Protein AF-A0A1G2D711-F1 (afdb_monomer)

Foldseek 3Di:
DFLLLVLLVLLQVLLVQLVVLLVVLQVVWPPRDLFQAALLLSLELQHPCNLSCLCRNQQVSLLSQLSNLLSQLPFPQFDPLSNVLSVLSNVLSLLSNLLSLLRAYNSLDDPDPSSVSNVVSLPSSLVSLLSSLVSNLVRLVVRPLSVVLNVLSCVLSVLLCCLVPPDDPVSCNRGVSNSNCSNVNSSSVSSSSVSVSSSVPGDPDDNDRDPVSVVSVVVSVVSSVSSVVSSVVSVVVVVPDPDHQDPPQPPDQVSLLVVCVVVVVSLVVRCVVVVVDVNCVSNVD

Solvent-accessible surface area (backbone atoms only — not comparable to full-atom values): 14607 Å² total; per-residue (Å²): 132,53,74,52,52,55,21,19,45,26,24,45,50,25,45,62,51,31,54,51,44,50,52,54,49,42,70,74,35,86,93,59,45,71,43,60,38,50,73,60,41,44,26,6,74,78,31,96,41,17,68,55,33,18,45,55,33,26,28,48,28,22,50,26,38,39,41,15,20,52,15,44,53,64,39,86,76,51,51,74,54,26,27,53,17,18,57,28,40,32,53,20,27,52,27,38,28,44,29,28,64,26,37,24,27,50,89,55,52,70,82,48,72,47,15,50,48,14,54,53,28,62,53,52,28,56,66,34,37,51,51,18,50,53,33,32,42,63,34,21,73,74,35,82,87,35,38,82,51,48,66,52,51,59,67,31,45,51,56,17,49,35,42,68,75,65,54,57,68,69,54,48,73,66,27,37,8,40,36,51,49,46,28,51,45,34,50,37,50,48,45,22,52,50,22,49,43,53,46,72,66,54,73,92,72,83,90,76,79,59,77,78,54,52,56,57,52,56,48,47,51,49,49,52,50,47,50,52,50,43,49,51,49,52,57,58,54,57,74,73,55,102,51,87,84,68,76,76,68,53,95,47,76,67,56,37,52,59,54,36,68,79,37,46,72,58,48,45,59,45,24,78,76,38,66,84,40,70,67,25,65,75,68,72,103

Sequence (285 aa):
MSPRRALLLCGVFAPPLFFLALLLFGWMTPGYDLARQFISELGAVDSPVRVLVNVFGFGLFGVFLVLFSVGVVRSSVLRTTGKLSALFFFAAVVSMILVGVFSCDANCINTTVTGDLHNKFSFYPFPILTVAFLLLLVDATRIKNLRWLVPFIPLLGIPALIFRFASLPLLREMYPGLLQRAAIGLPFFLVMLIAMGVYRTEEPGDARIPKSAKFFYTTALALIVLSVAGLMFSLFASSRAPYDGVPGICADTTECRTICQNNRGRCQSYCARNEEAPVCTVLGF

InterPro domains:
  IPR009339 Protein of unknown function DUF998 [PF06197] (13-195)

Secondary structure (DSSP, 8-state):
--HHHHHHHHHHHHHHHHHHHHHHHHHTSTT--TTTS-HHHHTSTT-TTHHHIIIIIIIIHHHHHHHHHHHHHH-SSS-HHHHHHHHHHHHHHHHHHHHHHSPPPGGG---SHHHHHHHHHHHTHHHHHHHHHHHHHHHHHHSGGGGGGTTHHHHHHHHHHIIIII--HHHHHH-HHHHHHHHHHHHHHHHHHHHHHHHHH---------THHHHHHHHHHHHHHHHHHHHHHHHHHHTT----SSTTS-SSHHHHHHHHHHTHHHHHHHHTT-TT-HHHHHHT-

Organism: NCBI:txid1798663

Mean predicted aligned error: 9.76 Å

Structure (mmCIF, N/CA/C/O backbone):
data_AF-A0A1G2D711-F1
#
_entry.id   AF-A0A1G2D711-F1
#
loop_
_atom_site.group_PDB
_atom_site.id
_atom_site.type_symbol
_atom_site.label_atom_id
_atom_site.label_alt_id
_atom_site.label_comp_id
_atom_site.label_asym_id
_atom_site.label_entity_id
_atom_site.label_seq_id
_atom_site.pdbx_PDB_ins_code
_atom_site.Cartn_x
_atom_site.Cartn_y
_atom_site.Cartn_z
_atom_site.occupancy
_atom_site.B_iso_or_equiv
_atom_site.auth_seq_id
_atom_site.auth_comp_id
_atom_site.auth_asym_id
_atom_site.auth_atom_id
_atom_site.pdbx_PDB_model_num
ATOM 1 N N . MET A 1 1 ? -24.178 -10.089 7.210 1.00 70.25 1 MET A N 1
ATOM 2 C CA . MET A 1 1 ? -22.998 -9.301 7.647 1.00 70.25 1 MET A CA 1
ATOM 3 C C . MET A 1 1 ? -23.345 -7.817 7.576 1.00 70.25 1 MET A C 1
ATOM 5 O O . MET A 1 1 ? -23.962 -7.424 6.596 1.00 70.25 1 MET A O 1
ATOM 9 N N . SER A 1 2 ? -23.012 -6.999 8.584 1.00 83.44 2 SER A N 1
ATOM 10 C CA . SER A 1 2 ? -23.297 -5.554 8.515 1.00 83.44 2 SER A CA 1
ATOM 11 C C . SER A 1 2 ? -22.423 -4.870 7.445 1.00 83.44 2 SER A C 1
ATOM 13 O O . SER A 1 2 ? -21.285 -5.301 7.236 1.00 83.44 2 SER A O 1
ATOM 15 N N . PRO A 1 3 ? -22.887 -3.784 6.791 1.00 85.00 3 PRO A N 1
ATOM 16 C CA . PRO A 1 3 ? -22.101 -3.086 5.767 1.00 85.00 3 PRO A CA 1
ATOM 17 C C . PRO A 1 3 ? -20.722 -2.622 6.258 1.00 85.00 3 PRO A C 1
ATOM 19 O O . PRO A 1 3 ? -19.761 -2.620 5.501 1.00 85.00 3 PRO A O 1
ATOM 22 N N . ARG A 1 4 ? -20.598 -2.262 7.543 1.00 86.69 4 ARG A N 1
ATOM 23 C CA . ARG A 1 4 ? -19.324 -1.849 8.158 1.00 86.69 4 ARG A CA 1
ATOM 24 C C . ARG A 1 4 ? -18.329 -3.003 8.249 1.00 86.69 4 ARG A C 1
ATOM 26 O O . ARG A 1 4 ? -17.166 -2.839 7.906 1.00 86.69 4 ARG A O 1
ATOM 33 N N . ARG A 1 5 ? -18.799 -4.187 8.649 1.00 88.38 5 ARG A N 1
ATOM 34 C CA . ARG A 1 5 ? -17.968 -5.395 8.716 1.00 88.38 5 ARG A CA 1
ATOM 35 C C . ARG A 1 5 ? -17.511 -5.845 7.329 1.00 88.38 5 ARG A C 1
ATOM 37 O O . ARG A 1 5 ? -16.363 -6.247 7.191 1.00 88.38 5 ARG A O 1
ATOM 44 N N . ALA A 1 6 ? -18.357 -5.683 6.309 1.00 92.25 6 ALA A N 1
ATOM 45 C CA . ALA A 1 6 ? -17.975 -5.918 4.916 1.00 92.25 6 ALA A CA 1
ATOM 46 C C . ALA A 1 6 ? -16.800 -5.024 4.480 1.00 92.25 6 ALA A C 1
ATOM 48 O O . ALA A 1 6 ? -15.835 -5.516 3.908 1.00 92.25 6 ALA A O 1
ATOM 49 N N . LEU A 1 7 ? -16.848 -3.729 4.815 1.00 95.25 7 LEU A N 1
ATOM 50 C CA . LEU A 1 7 ? -15.759 -2.789 4.530 1.00 95.25 7 LEU A CA 1
ATOM 51 C C . LEU A 1 7 ? -14.457 -3.171 5.241 1.00 95.25 7 LEU A C 1
ATOM 53 O O . LEU A 1 7 ? -13.387 -3.104 4.647 1.00 95.25 7 LEU A O 1
ATOM 57 N N . LEU A 1 8 ? -14.536 -3.591 6.507 1.00 95.81 8 LEU A N 1
ATOM 58 C CA . LEU A 1 8 ? -13.356 -4.026 7.258 1.00 95.81 8 LEU A CA 1
ATOM 59 C C . LEU A 1 8 ? -12.717 -5.280 6.642 1.00 95.81 8 LEU A C 1
ATOM 61 O O . LEU A 1 8 ? -11.493 -5.362 6.589 1.00 95.81 8 LEU A O 1
ATOM 65 N N . LEU A 1 9 ? -13.515 -6.214 6.106 1.00 95.44 9 LEU A N 1
ATOM 66 C CA . LEU A 1 9 ? -12.988 -7.378 5.384 1.00 95.44 9 LEU A CA 1
ATOM 67 C C . LEU A 1 9 ? -12.175 -6.997 4.146 1.00 95.44 9 LEU A C 1
ATOM 69 O O . LEU A 1 9 ? -11.246 -7.724 3.805 1.00 95.44 9 LEU A O 1
ATOM 73 N N . CYS A 1 10 ? -12.442 -5.855 3.504 1.00 97.38 10 CYS A N 1
ATOM 74 C CA . CYS A 1 10 ? -11.596 -5.393 2.404 1.00 97.38 10 CYS A CA 1
ATOM 75 C C . CYS A 1 10 ? -10.136 -5.225 2.855 1.00 97.38 10 CYS A C 1
ATOM 77 O O . CYS A 1 10 ? -9.238 -5.612 2.120 1.00 97.38 10 CYS A O 1
ATOM 79 N N . GLY A 1 11 ? -9.886 -4.757 4.084 1.00 97.25 11 GLY A N 1
ATOM 80 C CA . GLY A 1 11 ? -8.531 -4.650 4.643 1.00 97.25 11 GLY A CA 1
ATOM 81 C C . GLY A 1 11 ? -7.902 -6.001 4.985 1.00 97.25 11 GLY A C 1
ATOM 82 O O . GLY A 1 11 ? -6.681 -6.119 5.007 1.00 97.25 11 GLY A O 1
ATOM 83 N N . VAL A 1 12 ? -8.728 -7.029 5.208 1.00 95.31 12 VAL A N 1
ATOM 84 C CA . VAL A 1 12 ? -8.266 -8.407 5.415 1.00 95.31 12 VAL A CA 1
ATOM 85 C C . VAL A 1 12 ? -7.836 -9.039 4.089 1.00 95.31 12 VAL A C 1
ATOM 87 O O . VAL A 1 12 ? -6.789 -9.671 4.016 1.00 95.31 12 VAL A O 1
ATOM 90 N N . PHE A 1 13 ? -8.629 -8.850 3.031 1.00 95.81 13 PHE A N 1
ATOM 91 C CA . PHE A 1 13 ? -8.385 -9.480 1.733 1.00 95.81 13 PHE A CA 1
ATOM 92 C C . PHE A 1 13 ? -7.419 -8.709 0.829 1.00 95.81 13 PHE A C 1
ATOM 94 O O . PHE A 1 13 ? -6.785 -9.338 -0.016 1.00 95.81 13 PHE A O 1
ATOM 101 N N . ALA A 1 14 ? -7.266 -7.387 0.987 1.00 96.56 14 ALA A N 1
ATOM 102 C CA . ALA A 1 14 ? -6.415 -6.605 0.086 1.00 96.56 14 ALA A CA 1
ATOM 103 C C . ALA A 1 14 ? -4.961 -7.109 0.059 1.00 96.56 14 ALA A C 1
ATOM 105 O O . ALA A 1 14 ? -4.459 -7.353 -1.037 1.00 96.56 14 ALA A O 1
ATOM 106 N N . PRO A 1 15 ? -4.272 -7.319 1.203 1.00 95.25 15 PRO A N 1
ATOM 107 C CA . PRO A 1 15 ? -2.864 -7.711 1.171 1.00 95.25 15 PRO A CA 1
ATOM 108 C C . PRO A 1 15 ? -2.618 -9.089 0.536 1.00 95.25 15 PRO A C 1
ATOM 110 O O . PRO A 1 15 ? -1.770 -9.161 -0.352 1.00 95.25 15 PRO A O 1
ATOM 113 N N . PRO A 1 16 ? -3.357 -10.168 0.877 1.00 93.19 16 PRO A N 1
ATOM 114 C CA . PRO A 1 16 ? -3.208 -11.447 0.180 1.00 93.19 16 PRO A CA 1
ATOM 115 C C . PRO A 1 16 ? -3.457 -11.352 -1.329 1.00 93.19 16 PRO A C 1
ATOM 117 O O . PRO A 1 16 ? -2.697 -11.928 -2.103 1.00 93.19 16 PRO A O 1
ATOM 120 N N . LEU A 1 17 ? -4.478 -10.597 -1.755 1.00 93.31 17 LEU A N 1
ATOM 121 C CA . LEU A 1 17 ? -4.772 -10.396 -3.177 1.00 93.31 17 LEU A CA 1
ATOM 122 C C . LEU A 1 17 ? -3.646 -9.642 -3.892 1.00 93.31 17 LEU A C 1
ATOM 124 O O . LEU A 1 17 ? -3.264 -10.029 -4.992 1.00 93.31 17 LEU A O 1
ATOM 128 N N . PHE A 1 18 ? -3.079 -8.617 -3.252 1.00 95.06 18 PHE A N 1
ATOM 129 C CA . PHE A 1 18 ? -1.927 -7.885 -3.771 1.00 95.06 18 PHE A CA 1
ATOM 130 C C . PHE A 1 18 ? -0.725 -8.806 -3.975 1.00 95.06 18 PHE A C 1
ATOM 132 O O . PHE A 1 18 ? -0.175 -8.867 -5.070 1.00 95.06 18 PHE A O 1
ATOM 139 N N . PHE A 1 19 ? -0.344 -9.577 -2.954 1.00 90.31 19 PHE A N 1
ATOM 140 C CA . PHE A 1 19 ? 0.796 -10.490 -3.055 1.00 90.31 19 PHE A CA 1
ATOM 141 C C . PHE A 1 19 ? 0.576 -11.602 -4.076 1.00 90.31 19 PHE A C 1
ATOM 143 O O . PHE A 1 19 ? 1.494 -11.918 -4.829 1.00 90.31 19 PHE A O 1
ATOM 150 N N . LEU A 1 20 ? -0.637 -12.153 -4.149 1.00 91.38 20 LEU A N 1
ATOM 151 C CA . LEU A 1 20 ? -0.987 -13.134 -5.168 1.00 91.38 20 LEU A CA 1
ATOM 152 C C . LEU A 1 20 ? -0.850 -12.542 -6.576 1.00 91.38 20 LEU A C 1
ATOM 154 O O . LEU A 1 20 ? -0.221 -13.157 -7.433 1.00 91.38 20 LEU A O 1
ATOM 158 N N . ALA A 1 21 ? -1.371 -11.332 -6.799 1.00 92.44 21 ALA A N 1
ATOM 159 C CA . ALA A 1 21 ? -1.236 -10.628 -8.068 1.00 92.44 21 ALA A CA 1
ATOM 160 C C . ALA A 1 21 ? 0.242 -10.411 -8.438 1.00 92.44 21 ALA A C 1
ATOM 162 O O . ALA A 1 21 ? 0.645 -10.723 -9.552 1.00 92.44 21 ALA A O 1
ATOM 163 N N . LEU A 1 22 ? 1.078 -9.965 -7.494 1.00 91.31 22 LEU A N 1
ATOM 164 C CA . LEU A 1 22 ? 2.511 -9.767 -7.735 1.00 91.31 22 LEU A CA 1
ATOM 165 C C . LEU A 1 22 ? 3.257 -11.057 -8.091 1.00 91.31 22 LEU A C 1
ATOM 167 O O . LEU A 1 22 ? 4.147 -11.025 -8.939 1.00 91.31 22 LEU A O 1
ATOM 171 N N . LEU A 1 23 ? 2.917 -12.178 -7.451 1.00 90.12 23 LEU A N 1
ATOM 172 C CA . LEU A 1 23 ? 3.517 -13.475 -7.768 1.00 90.12 23 LEU A CA 1
ATOM 173 C C . LEU A 1 23 ? 3.107 -13.944 -9.165 1.00 90.12 23 LEU A C 1
ATOM 175 O O . LEU A 1 23 ? 3.968 -14.337 -9.950 1.00 90.12 23 LEU A O 1
ATOM 179 N N . LEU A 1 24 ? 1.815 -13.853 -9.492 1.00 94.38 24 LEU A N 1
ATOM 180 C CA . LEU A 1 24 ? 1.294 -14.239 -10.803 1.00 94.38 24 LEU A CA 1
ATOM 181 C C . LEU A 1 24 ? 1.891 -13.374 -11.918 1.00 94.38 24 LEU A C 1
ATOM 183 O O . LEU A 1 24 ? 2.398 -13.903 -12.902 1.00 94.38 24 LEU A O 1
ATOM 187 N N . PHE A 1 25 ? 1.895 -12.052 -11.752 1.00 94.25 25 PHE A N 1
ATOM 188 C CA . PHE A 1 25 ? 2.411 -11.129 -12.765 1.00 94.25 25 PHE A CA 1
ATOM 189 C C . PHE A 1 25 ? 3.934 -11.193 -12.886 1.00 94.25 25 PHE A C 1
ATOM 191 O O . PHE A 1 25 ? 4.462 -11.098 -13.992 1.00 94.25 25 PHE A O 1
ATOM 198 N N . GLY A 1 26 ? 4.641 -11.429 -11.778 1.00 90.50 26 GLY A N 1
ATOM 199 C CA . GLY A 1 26 ? 6.071 -11.719 -11.801 1.00 90.50 26 GLY A CA 1
ATOM 200 C C . GLY A 1 26 ? 6.385 -12.983 -12.600 1.00 90.50 26 GLY A C 1
ATOM 201 O O . GLY A 1 26 ? 7.268 -12.959 -13.447 1.00 90.50 26 GLY A O 1
ATOM 202 N N . TRP A 1 27 ? 5.618 -14.058 -12.399 1.00 90.69 27 TRP A N 1
ATOM 203 C CA . TRP A 1 27 ? 5.782 -15.306 -13.152 1.00 90.69 27 TRP A CA 1
ATOM 204 C C . TRP A 1 27 ? 5.463 -15.157 -14.647 1.00 90.69 27 TRP A C 1
ATOM 206 O O . TRP A 1 27 ? 6.129 -15.754 -15.488 1.00 90.69 27 TRP A O 1
ATOM 216 N N . MET A 1 28 ? 4.486 -14.314 -14.989 1.00 89.31 28 MET A N 1
ATOM 217 C CA . MET A 1 28 ? 4.134 -13.984 -16.374 1.00 89.31 28 MET A CA 1
ATOM 218 C C . MET A 1 28 ? 5.159 -13.079 -17.079 1.00 89.31 28 MET A C 1
ATOM 220 O O . MET A 1 28 ? 5.036 -12.865 -18.283 1.00 89.31 28 MET A O 1
ATOM 224 N N . THR A 1 29 ? 6.147 -12.533 -16.363 1.00 89.00 29 THR A N 1
ATOM 225 C CA . THR A 1 29 ? 7.137 -11.597 -16.914 1.00 89.00 29 THR A CA 1
ATOM 226 C C . THR A 1 29 ? 8.472 -12.311 -17.150 1.00 89.00 29 THR A C 1
ATOM 228 O O . THR A 1 29 ? 9.176 -12.627 -16.187 1.00 89.00 29 THR A O 1
ATOM 231 N N . PRO A 1 30 ? 8.870 -12.570 -18.411 1.00 86.19 30 PRO A N 1
ATOM 232 C CA . PRO A 1 30 ? 10.101 -13.297 -18.702 1.00 86.19 30 PRO A CA 1
ATOM 233 C C . PRO A 1 30 ? 11.342 -12.620 -18.117 1.00 86.19 30 PRO A C 1
ATOM 235 O O . PRO A 1 30 ? 11.563 -11.422 -18.291 1.00 86.19 30 PRO A O 1
ATOM 238 N N . GLY A 1 31 ? 12.177 -13.408 -17.438 1.00 86.62 31 GLY A N 1
ATOM 239 C CA . GLY A 1 31 ? 13.418 -12.920 -16.837 1.00 86.62 31 GLY A CA 1
ATOM 240 C C . GLY A 1 31 ? 13.212 -11.963 -15.663 1.00 86.62 31 GLY A C 1
ATOM 241 O O . GLY A 1 31 ? 14.144 -11.224 -15.348 1.00 86.62 31 GLY A O 1
ATOM 242 N N . TYR A 1 32 ? 12.019 -11.932 -15.060 1.00 89.81 32 TYR A N 1
ATOM 243 C CA . TYR A 1 32 ? 11.759 -11.175 -13.842 1.00 89.81 32 TYR A CA 1
ATOM 244 C C . TYR A 1 32 ? 12.274 -11.911 -12.599 1.00 89.81 32 TYR A C 1
ATOM 246 O O . TYR A 1 32 ? 11.884 -13.047 -12.330 1.00 89.81 32 TYR A O 1
ATOM 254 N N . ASP A 1 33 ? 13.124 -11.250 -11.818 1.00 88.81 33 ASP A N 1
ATOM 255 C CA . ASP A 1 33 ? 13.659 -11.768 -10.557 1.00 88.81 33 ASP A CA 1
ATOM 256 C C . ASP A 1 33 ? 13.011 -11.053 -9.359 1.00 88.81 33 ASP A C 1
ATOM 258 O O . ASP A 1 33 ? 13.214 -9.861 -9.130 1.00 88.81 33 ASP A O 1
ATOM 262 N N . LEU A 1 34 ? 12.251 -11.797 -8.547 1.00 88.31 34 LEU A N 1
ATOM 263 C CA . LEU A 1 34 ? 11.544 -11.275 -7.369 1.00 88.31 34 LEU A CA 1
ATOM 264 C C . LEU A 1 34 ? 12.471 -10.632 -6.321 1.00 88.31 34 LEU A C 1
ATOM 266 O O . LEU A 1 34 ? 12.033 -9.757 -5.570 1.00 88.31 34 LEU A O 1
ATOM 270 N N . ALA A 1 35 ? 13.718 -11.082 -6.212 1.00 87.12 35 ALA A N 1
ATOM 271 C CA . ALA A 1 35 ? 14.669 -10.570 -5.236 1.00 87.12 35 ALA A CA 1
ATOM 272 C C . ALA A 1 35 ? 15.429 -9.353 -5.773 1.00 87.12 35 ALA A C 1
ATOM 274 O O . ALA A 1 35 ? 15.726 -8.428 -5.011 1.00 87.12 35 ALA A O 1
ATOM 275 N N . ARG A 1 36 ? 15.719 -9.341 -7.077 1.00 87.44 36 ARG A N 1
ATOM 276 C CA . ARG A 1 36 ? 16.568 -8.328 -7.719 1.00 87.44 36 ARG A CA 1
ATOM 277 C C . ARG A 1 36 ? 15.814 -7.218 -8.434 1.00 87.44 36 ARG A C 1
ATOM 279 O O . ARG A 1 36 ? 16.426 -6.203 -8.725 1.00 87.44 36 ARG A O 1
ATOM 286 N N . GLN A 1 37 ? 14.518 -7.374 -8.683 1.00 91.88 37 GLN A N 1
ATOM 287 C CA . GLN A 1 37 ? 13.726 -6.388 -9.417 1.00 91.88 37 GLN A CA 1
ATOM 288 C C . GLN A 1 37 ? 12.569 -5.849 -8.594 1.00 91.88 37 GLN A C 1
ATOM 290 O O . GLN A 1 37 ? 11.900 -6.562 -7.832 1.00 91.88 37 GLN A O 1
ATOM 295 N N . PHE A 1 38 ? 12.325 -4.556 -8.749 1.00 95.25 38 PHE A N 1
ATOM 296 C CA . PHE A 1 38 ? 11.263 -3.856 -8.058 1.00 95.25 38 PHE A CA 1
ATOM 297 C C . PHE A 1 38 ? 9.888 -4.330 -8.534 1.00 95.25 38 PHE A C 1
ATOM 299 O O . PHE A 1 38 ? 9.676 -4.719 -9.681 1.00 95.25 38 PHE A O 1
ATOM 306 N N . ILE A 1 39 ? 8.907 -4.262 -7.643 1.00 95.75 39 ILE A N 1
ATOM 307 C CA . ILE A 1 39 ? 7.485 -4.391 -7.955 1.00 95.75 39 ILE A CA 1
ATOM 308 C C . ILE A 1 39 ? 7.070 -3.343 -8.996 1.00 95.75 39 ILE A C 1
ATOM 310 O O . ILE A 1 39 ? 6.277 -3.644 -9.881 1.00 95.75 39 ILE A O 1
ATOM 314 N N . SER A 1 40 ? 7.616 -2.126 -8.914 1.00 95.25 40 SER A N 1
ATOM 315 C CA . SER A 1 40 ? 7.315 -1.041 -9.855 1.00 95.25 40 SER A CA 1
ATOM 316 C C . SER A 1 40 ? 7.741 -1.353 -11.291 1.00 95.25 40 SER A C 1
ATOM 318 O O . SER A 1 40 ? 7.070 -0.901 -12.212 1.00 95.25 40 SER A O 1
ATOM 320 N N . GLU A 1 41 ? 8.768 -2.187 -11.498 1.00 94.94 41 GLU A N 1
ATOM 321 C CA . GLU A 1 41 ? 9.175 -2.639 -12.839 1.00 94.94 41 GLU A CA 1
ATOM 322 C C . GLU A 1 41 ? 8.099 -3.503 -13.509 1.00 94.94 41 GLU A C 1
ATOM 324 O O . GLU A 1 41 ? 7.925 -3.438 -14.719 1.00 94.94 41 GLU A O 1
ATOM 329 N N . LEU A 1 42 ? 7.296 -4.251 -12.740 1.00 94.44 42 LEU A N 1
ATOM 330 C CA . LEU A 1 42 ? 6.160 -4.992 -13.302 1.00 94.44 42 LEU A CA 1
ATOM 331 C C . LEU A 1 42 ? 5.078 -4.051 -13.858 1.00 94.44 42 LEU A C 1
ATOM 333 O O . LEU A 1 42 ? 4.328 -4.437 -14.753 1.00 94.44 42 LEU A O 1
ATOM 337 N N . GLY A 1 43 ? 4.997 -2.826 -13.336 1.00 94.38 43 GLY A N 1
ATOM 338 C CA . GLY A 1 43 ? 4.083 -1.774 -13.782 1.00 94.38 43 GLY A CA 1
ATOM 339 C C . GLY A 1 43 ? 4.712 -0.749 -14.730 1.00 94.38 43 GLY A C 1
ATOM 340 O O . GLY A 1 43 ? 4.059 0.253 -15.032 1.00 94.38 43 GLY A O 1
ATOM 341 N N . ALA A 1 44 ? 5.959 -0.957 -15.166 1.00 93.25 44 ALA A N 1
ATOM 342 C CA . ALA A 1 44 ? 6.680 -0.033 -16.038 1.00 93.25 44 ALA A CA 1
ATOM 343 C C . ALA A 1 44 ? 6.124 -0.028 -17.471 1.00 93.25 44 ALA A C 1
ATOM 345 O O . ALA A 1 44 ? 5.413 -0.949 -17.884 1.00 93.25 44 ALA A O 1
ATOM 346 N N . VAL A 1 45 ? 6.426 1.029 -18.232 1.00 89.31 45 VAL A N 1
ATOM 347 C CA . VAL A 1 45 ? 5.921 1.214 -19.606 1.00 89.31 45 VAL A CA 1
ATOM 348 C C . VAL A 1 45 ? 6.276 0.068 -20.557 1.00 89.31 45 VAL A C 1
ATOM 350 O O . VAL A 1 45 ? 5.474 -0.219 -21.441 1.00 89.31 45 VAL A O 1
ATOM 353 N N . ASP A 1 46 ? 7.408 -0.593 -20.336 1.00 85.94 46 ASP A N 1
ATOM 354 C CA . ASP A 1 46 ? 7.988 -1.691 -21.118 1.00 85.94 46 ASP A CA 1
ATOM 355 C C . ASP A 1 46 ? 7.603 -3.093 -20.606 1.00 85.94 46 ASP A C 1
ATOM 357 O O . ASP A 1 46 ? 8.009 -4.105 -21.179 1.00 85.94 46 ASP A O 1
ATOM 361 N N . SER A 1 47 ? 6.806 -3.181 -19.537 1.00 89.31 47 SER A N 1
ATOM 362 C CA . SER A 1 47 ? 6.384 -4.462 -18.967 1.00 89.31 47 SER A CA 1
ATOM 363 C C . SER A 1 47 ? 5.252 -5.117 -19.777 1.00 89.31 47 SER A C 1
ATOM 365 O O . SER A 1 47 ? 4.215 -4.483 -20.005 1.00 89.31 47 SER A O 1
ATOM 367 N N . PRO A 1 48 ? 5.345 -6.425 -20.107 1.00 89.19 48 PRO A N 1
ATOM 368 C CA . PRO A 1 48 ? 4.274 -7.149 -20.801 1.00 89.19 48 PRO A CA 1
ATOM 369 C C . PRO A 1 48 ? 3.007 -7.299 -19.944 1.00 89.19 48 PRO A C 1
ATOM 371 O O . PRO A 1 48 ? 1.918 -7.538 -20.463 1.00 89.19 48 PRO A O 1
ATOM 374 N N . VAL A 1 49 ? 3.130 -7.143 -18.622 1.00 93.62 49 VAL A N 1
ATOM 375 C CA . VAL A 1 49 ? 2.023 -7.222 -17.658 1.00 93.62 49 VAL A CA 1
ATOM 376 C C . VAL A 1 49 ? 1.663 -5.857 -17.064 1.00 93.62 49 VAL A C 1
ATOM 378 O O . VAL A 1 49 ? 0.906 -5.800 -16.092 1.00 93.62 49 VAL A O 1
ATOM 381 N N . ARG A 1 50 ? 2.151 -4.751 -17.652 1.00 92.88 50 ARG A N 1
ATOM 382 C CA . ARG A 1 50 ? 1.946 -3.367 -17.179 1.00 92.88 50 ARG A CA 1
ATOM 383 C C . ARG A 1 50 ? 0.507 -3.091 -16.763 1.00 92.88 50 ARG A C 1
ATOM 385 O O . ARG A 1 50 ? 0.239 -2.643 -15.652 1.00 92.88 50 ARG A O 1
ATOM 392 N N . VAL A 1 51 ? -0.427 -3.374 -17.670 1.00 91.81 51 VAL A N 1
ATOM 393 C CA . VAL A 1 51 ? -1.861 -3.146 -17.456 1.00 91.81 51 VAL A CA 1
ATOM 394 C C . VAL A 1 51 ? -2.370 -3.952 -16.265 1.00 91.81 51 VAL A C 1
ATOM 396 O O . VAL A 1 51 ? -3.084 -3.416 -15.419 1.00 91.81 51 VAL A O 1
ATOM 399 N N . LEU A 1 52 ? -1.976 -5.221 -16.166 1.00 93.62 52 LEU A N 1
ATOM 400 C CA . LEU A 1 52 ? -2.434 -6.100 -15.099 1.00 93.62 52 LEU A CA 1
ATOM 401 C C . LEU A 1 52 ? -1.944 -5.612 -13.733 1.00 93.62 52 LEU A C 1
ATOM 403 O O . LEU A 1 52 ? -2.724 -5.523 -12.786 1.00 93.62 52 LEU A O 1
ATOM 407 N N . VAL A 1 53 ? -0.675 -5.226 -13.639 1.00 94.44 53 VAL A N 1
ATOM 408 C CA . VAL A 1 53 ? -0.064 -4.753 -12.391 1.00 94.44 53 VAL A CA 1
ATOM 409 C C . VAL A 1 53 ? -0.631 -3.401 -11.982 1.00 94.44 53 VAL A C 1
ATOM 411 O O . VAL A 1 53 ? -0.985 -3.212 -10.821 1.00 94.44 53 VAL A O 1
ATOM 414 N N . ASN A 1 54 ? -0.794 -2.472 -12.920 1.00 94.38 54 ASN A N 1
ATOM 415 C CA . ASN A 1 54 ? -1.276 -1.134 -12.596 1.00 94.38 54 ASN A CA 1
ATOM 416 C C . ASN A 1 54 ? -2.761 -1.127 -12.216 1.00 94.38 54 ASN A C 1
ATOM 418 O O . ASN A 1 54 ? -3.154 -0.444 -11.268 1.00 94.38 54 ASN A O 1
ATOM 422 N N . VAL A 1 55 ? -3.579 -1.947 -12.880 1.00 90.50 55 VAL A N 1
ATOM 423 C CA . VAL A 1 55 ? -5.019 -2.031 -12.606 1.00 90.50 55 VAL A CA 1
ATOM 424 C C . VAL A 1 55 ? -5.323 -2.960 -11.441 1.00 90.50 55 VAL A C 1
ATOM 426 O O . VAL A 1 55 ? -5.995 -2.547 -10.501 1.00 90.50 55 VAL A O 1
ATOM 429 N N . PHE A 1 56 ? -4.858 -4.208 -11.476 1.00 90.62 56 PHE A N 1
ATOM 430 C CA . PHE A 1 56 ? -5.209 -5.205 -10.462 1.00 90.62 56 PHE A CA 1
ATOM 431 C C . PHE A 1 56 ? -4.238 -5.203 -9.284 1.00 90.62 56 PHE A C 1
ATOM 433 O O . PHE A 1 56 ? -4.665 -5.378 -8.145 1.00 90.62 56 PHE A O 1
ATOM 440 N N . GLY A 1 57 ? -2.950 -4.966 -9.541 1.00 92.38 57 GLY A N 1
ATOM 441 C CA . GLY A 1 57 ? -1.942 -4.838 -8.492 1.00 92.38 57 GLY A CA 1
ATOM 442 C C . GLY A 1 57 ? -2.140 -3.561 -7.681 1.00 92.38 57 GLY A C 1
ATOM 443 O O . GLY A 1 57 ? -2.414 -3.642 -6.495 1.00 92.38 57 GLY A O 1
ATOM 444 N N . PHE A 1 58 ? -2.057 -2.378 -8.290 1.00 93.50 58 PHE A N 1
ATOM 445 C CA . PHE A 1 58 ? -2.154 -1.113 -7.549 1.00 93.50 58 PHE A CA 1
ATOM 446 C C . PHE A 1 58 ? -3.587 -0.582 -7.424 1.00 93.50 58 PHE A C 1
ATOM 448 O O . PHE A 1 58 ? -4.018 -0.239 -6.321 1.00 93.50 58 PHE A O 1
ATOM 455 N N . GLY A 1 59 ? -4.347 -0.547 -8.522 1.00 92.56 59 GLY A N 1
ATOM 456 C CA . GLY A 1 59 ? -5.704 0.004 -8.550 1.00 92.56 59 GLY A CA 1
ATOM 457 C C . GLY A 1 59 ? -6.692 -0.758 -7.662 1.00 92.56 59 GLY A C 1
ATOM 458 O O . GLY A 1 59 ? -7.218 -0.202 -6.700 1.00 92.56 59 GLY A O 1
ATOM 459 N N . LEU A 1 60 ? -6.930 -2.042 -7.945 1.00 92.62 60 LEU A N 1
ATOM 460 C CA . LEU 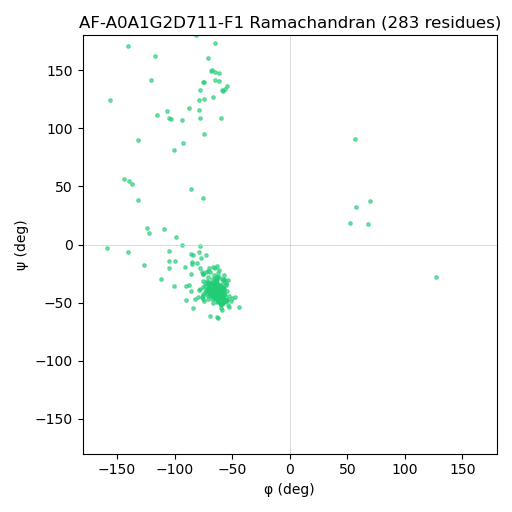A 1 60 ? -7.905 -2.875 -7.230 1.00 92.62 60 LEU A CA 1
ATOM 461 C C . LEU A 1 60 ? -7.541 -3.036 -5.750 1.00 92.62 60 LEU A C 1
ATOM 463 O O . LEU A 1 60 ? -8.404 -2.891 -4.881 1.00 92.62 60 LEU A O 1
ATOM 467 N N . PHE A 1 61 ? -6.263 -3.277 -5.455 1.00 94.69 61 PHE A N 1
ATOM 468 C CA . PHE A 1 61 ? -5.750 -3.255 -4.086 1.00 94.69 61 PHE A CA 1
ATOM 469 C C . PHE A 1 61 ? -6.066 -1.930 -3.387 1.00 94.69 61 PHE A C 1
ATOM 471 O O . PHE A 1 61 ? -6.581 -1.913 -2.265 1.00 94.69 61 PHE A O 1
ATOM 478 N N . GLY A 1 62 ? -5.805 -0.815 -4.072 1.00 94.75 62 GLY A N 1
ATOM 479 C CA . GLY A 1 62 ? -6.089 0.511 -3.559 1.00 94.75 62 GLY A CA 1
ATOM 480 C C . GLY A 1 62 ? -7.574 0.713 -3.267 1.00 94.75 62 GLY A C 1
ATOM 481 O O . GLY A 1 62 ? -7.942 1.192 -2.200 1.00 94.75 62 GLY A O 1
ATOM 482 N N . VAL A 1 63 ? -8.457 0.257 -4.152 1.00 94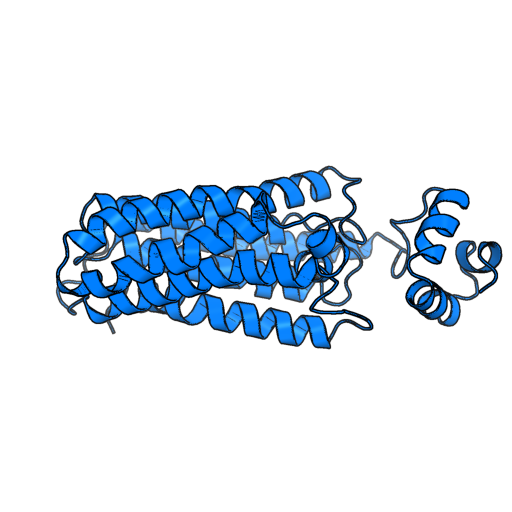.88 63 VAL A N 1
ATOM 483 C CA . VAL A 1 63 ? -9.911 0.308 -3.942 1.00 94.88 63 VAL A CA 1
ATOM 484 C C . VAL A 1 63 ? -10.318 -0.461 -2.685 1.00 94.88 63 VAL A C 1
ATOM 486 O O . VAL A 1 63 ? -11.075 0.062 -1.864 1.00 94.88 63 VAL A O 1
ATOM 489 N N . PHE A 1 64 ? -9.785 -1.668 -2.480 1.00 96.56 64 PHE A N 1
ATOM 490 C CA . PHE A 1 64 ? -10.061 -2.443 -1.270 1.00 96.56 64 PHE A CA 1
ATOM 491 C C . PHE A 1 64 ? -9.610 -1.698 -0.011 1.00 96.56 64 PHE A C 1
ATOM 493 O O . PHE A 1 64 ? -10.346 -1.652 0.977 1.00 96.56 64 PHE A O 1
ATOM 500 N N . LEU A 1 65 ? -8.435 -1.068 -0.034 1.00 97.25 65 LEU A N 1
ATOM 501 C CA . LEU A 1 65 ? -7.953 -0.322 1.123 1.00 97.25 65 LEU A CA 1
ATOM 502 C C . LEU A 1 65 ? -8.651 1.034 1.330 1.00 97.25 65 LEU A C 1
ATOM 504 O O . LEU A 1 65 ? -8.778 1.491 2.472 1.00 97.25 65 LEU A O 1
ATOM 508 N N . VAL A 1 66 ? -9.193 1.653 0.279 1.00 97.56 66 VAL A N 1
ATOM 509 C CA . VAL A 1 66 ? -10.109 2.795 0.415 1.00 97.56 66 VAL A CA 1
ATOM 510 C C . VAL A 1 66 ? -11.370 2.346 1.148 1.00 97.56 66 VAL A C 1
ATOM 512 O O . VAL A 1 66 ? -11.743 2.967 2.143 1.00 97.56 66 VAL A O 1
ATOM 515 N N . LEU A 1 67 ? -11.992 1.240 0.722 1.00 96.38 67 LEU A N 1
ATOM 516 C CA . LEU A 1 67 ? -13.172 0.673 1.385 1.00 96.38 67 LEU A CA 1
ATOM 517 C C . LEU A 1 67 ? -12.880 0.321 2.849 1.00 96.38 67 LEU A C 1
ATOM 519 O O . LEU A 1 67 ? -13.656 0.691 3.733 1.00 96.38 67 LEU A O 1
ATOM 523 N N . PHE A 1 68 ? -11.730 -0.296 3.121 1.00 97.62 68 PHE A N 1
ATOM 524 C CA . PHE A 1 68 ? -11.245 -0.539 4.479 1.00 97.62 68 PHE A CA 1
ATOM 525 C C . PHE A 1 68 ? -11.168 0.745 5.305 1.00 97.62 68 PHE A C 1
ATOM 527 O O . PHE A 1 68 ? -11.705 0.785 6.411 1.00 97.62 68 PHE A O 1
ATOM 534 N N . SER A 1 69 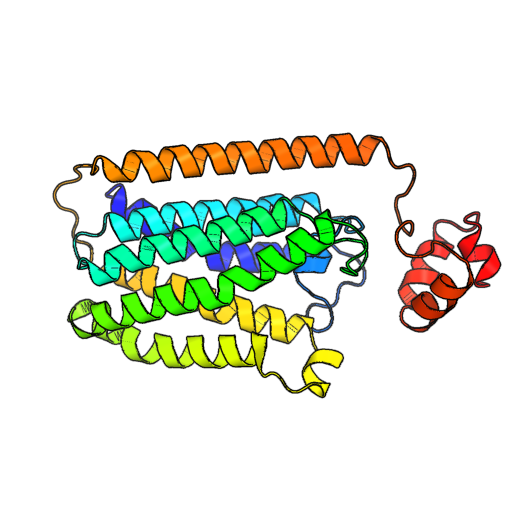? -10.583 1.813 4.760 1.00 97.62 69 SER A N 1
ATOM 535 C CA . SER A 1 69 ? -10.489 3.112 5.438 1.00 97.62 69 SER A CA 1
ATOM 536 C C . SER A 1 69 ? -11.878 3.651 5.806 1.00 97.62 69 SER A C 1
ATOM 538 O O . SER A 1 69 ? -12.084 4.166 6.906 1.00 97.62 69 SER A O 1
ATOM 540 N N . VAL A 1 70 ? -12.884 3.444 4.948 1.00 95.75 70 VAL A N 1
ATOM 541 C CA . VAL A 1 70 ? -14.279 3.780 5.285 1.00 95.75 70 VAL A CA 1
ATOM 542 C C . VAL A 1 70 ? -14.819 2.912 6.420 1.00 95.75 70 VAL A C 1
ATOM 544 O O . VAL A 1 70 ? -15.553 3.406 7.279 1.00 95.75 70 VAL A O 1
ATOM 547 N N . GLY A 1 71 ? -14.456 1.629 6.445 1.00 95.19 71 GLY A N 1
ATOM 548 C CA . GLY A 1 71 ? -14.745 0.717 7.551 1.00 95.19 71 GLY A CA 1
ATOM 549 C C . GLY A 1 71 ? -14.174 1.222 8.876 1.00 95.19 71 GLY A C 1
ATOM 550 O O . GLY A 1 71 ? -14.900 1.267 9.867 1.00 95.19 71 GLY A O 1
ATOM 551 N N . VAL A 1 72 ? -12.923 1.696 8.876 1.00 96.25 72 VAL A N 1
ATOM 552 C CA . VAL A 1 72 ? -12.247 2.269 10.054 1.00 96.25 72 VAL A CA 1
ATOM 553 C C . VAL A 1 72 ? -12.971 3.523 10.559 1.00 96.25 72 VAL A C 1
ATOM 555 O O . VAL A 1 72 ? -13.302 3.588 11.742 1.00 96.25 72 VAL A O 1
ATOM 558 N N . VAL A 1 73 ? -13.316 4.488 9.688 1.00 95.88 73 VAL A N 1
ATOM 559 C CA . VAL A 1 73 ? -14.102 5.685 10.086 1.00 95.88 73 VAL A CA 1
ATOM 560 C C . VAL A 1 73 ? -15.439 5.295 10.717 1.00 95.88 73 VAL A C 1
ATOM 562 O O . VAL A 1 73 ? -15.911 5.943 11.656 1.00 95.88 73 VAL A O 1
ATOM 565 N N . ARG A 1 74 ? -16.081 4.255 10.177 1.00 90.94 74 ARG A N 1
ATOM 566 C CA . ARG A 1 74 ? -17.416 3.816 10.592 1.00 90.94 74 ARG A CA 1
ATOM 567 C C . ARG A 1 74 ? -17.422 2.890 11.800 1.00 90.94 74 ARG A C 1
ATOM 569 O O . ARG A 1 74 ? -18.516 2.627 12.297 1.00 90.94 74 ARG A O 1
ATOM 576 N N . SER A 1 75 ? -16.269 2.409 12.254 1.00 92.69 75 SER A N 1
ATOM 577 C CA . SER A 1 75 ? -16.202 1.493 13.389 1.00 92.69 75 SER A CA 1
ATOM 578 C C . SER A 1 75 ? -16.821 2.130 14.638 1.00 92.69 75 SER A C 1
ATOM 580 O O . SER A 1 75 ? -16.547 3.290 14.973 1.00 92.69 75 SER A O 1
ATOM 582 N N . SER A 1 76 ? -17.682 1.381 15.325 1.00 91.81 76 SER A N 1
ATOM 583 C CA . SER A 1 76 ? -18.222 1.766 16.632 1.00 91.81 76 SER A CA 1
ATOM 584 C C . SER A 1 76 ? -17.227 1.520 17.765 1.00 91.81 76 SER A C 1
ATOM 586 O O . SER A 1 76 ? -17.356 2.134 18.820 1.00 91.81 76 SER A O 1
ATOM 588 N N . VAL A 1 77 ? -16.231 0.660 17.541 1.00 92.88 77 VAL A N 1
ATOM 589 C CA . VAL A 1 77 ? -15.207 0.297 18.529 1.00 92.88 77 VAL A CA 1
ATOM 590 C C . VAL A 1 77 ? -14.121 1.366 18.639 1.00 92.88 77 VAL A C 1
ATOM 592 O O . VAL A 1 77 ? -13.654 1.662 19.739 1.00 92.88 77 VAL A O 1
ATOM 595 N N . LEU A 1 78 ? -13.716 1.956 17.511 1.00 95.25 78 LEU A N 1
ATOM 596 C CA . LEU A 1 78 ? -12.641 2.947 17.476 1.00 95.25 78 LEU A CA 1
ATOM 597 C C . LEU A 1 78 ? -13.087 4.313 18.013 1.00 95.25 78 LEU A C 1
ATOM 599 O O . LEU A 1 78 ? -14.175 4.820 17.703 1.00 95.25 78 LEU A O 1
ATOM 603 N N . ARG A 1 79 ? -12.201 4.954 18.779 1.00 95.12 79 ARG A N 1
ATOM 604 C CA . ARG A 1 79 ? -12.392 6.322 19.282 1.00 95.12 79 ARG A CA 1
ATOM 605 C C . ARG A 1 79 ? -12.005 7.328 18.196 1.00 95.12 79 ARG A C 1
ATOM 607 O O . ARG A 1 79 ? -11.577 6.968 17.101 1.00 95.12 79 ARG A O 1
ATOM 614 N N . THR A 1 80 ? -12.124 8.620 18.496 1.00 95.94 80 THR A N 1
ATOM 615 C CA . THR A 1 80 ? -11.778 9.700 17.556 1.00 95.94 80 THR A CA 1
ATOM 616 C C . THR A 1 80 ? -10.352 9.579 17.013 1.00 95.94 80 THR A C 1
ATOM 618 O O . THR A 1 80 ? -10.144 9.769 15.820 1.00 95.94 80 THR A O 1
ATOM 621 N N . THR A 1 81 ? -9.380 9.201 17.850 1.00 96.06 81 THR A N 1
ATOM 622 C CA . THR A 1 81 ? -7.981 9.015 17.428 1.00 96.06 81 THR A CA 1
ATOM 623 C C . THR A 1 81 ? -7.831 7.866 16.426 1.00 96.06 81 THR A C 1
ATOM 625 O O . THR A 1 81 ? -7.215 8.053 15.379 1.00 96.06 81 THR A O 1
ATOM 628 N N . GLY A 1 82 ? -8.454 6.709 16.682 1.00 95.88 82 GLY A N 1
ATOM 629 C CA . GLY A 1 82 ? -8.463 5.597 15.730 1.00 95.88 82 GLY A CA 1
ATOM 630 C C . GLY A 1 82 ? -9.207 5.946 14.441 1.00 95.88 82 GLY A C 1
ATOM 631 O O . GLY A 1 82 ? -8.744 5.615 13.355 1.00 95.88 82 GLY A O 1
ATOM 632 N N . LYS A 1 83 ? -10.302 6.708 14.518 1.00 96.44 83 LYS A N 1
ATOM 633 C CA . LYS A 1 83 ? -11.021 7.200 13.329 1.00 96.44 83 LYS A CA 1
ATOM 634 C C . LYS A 1 83 ? -10.196 8.185 12.504 1.00 96.44 83 LYS A C 1
ATOM 636 O O . LYS A 1 83 ? -10.292 8.160 11.282 1.00 96.44 83 LYS A O 1
ATOM 641 N N . LEU A 1 84 ? -9.357 9.005 13.139 1.00 97.56 84 LEU A N 1
ATOM 642 C CA . LEU A 1 84 ? -8.437 9.901 12.436 1.00 97.56 84 LEU A CA 1
ATOM 643 C C . LEU A 1 84 ? -7.385 9.120 11.635 1.00 97.56 84 LEU A C 1
ATOM 645 O O . LEU A 1 84 ? -7.027 9.553 10.542 1.00 97.56 84 LEU A O 1
ATOM 649 N N . SER A 1 85 ? -6.958 7.939 12.108 1.00 97.88 85 SER A N 1
ATOM 650 C CA . SER A 1 85 ? -6.043 7.071 11.342 1.00 97.88 85 SER A CA 1
ATOM 651 C C . SER A 1 85 ? -6.592 6.707 9.959 1.00 97.88 85 SER A C 1
ATOM 653 O O . SER A 1 85 ? -5.826 6.567 9.010 1.00 97.88 85 SER A O 1
ATOM 655 N N . ALA A 1 86 ? -7.917 6.638 9.808 1.00 97.31 86 ALA A N 1
ATOM 656 C CA . ALA A 1 86 ? -8.557 6.320 8.541 1.00 97.31 86 ALA A CA 1
ATOM 657 C C . ALA A 1 86 ? -8.310 7.366 7.448 1.00 97.31 86 ALA A C 1
ATOM 659 O O . ALA A 1 86 ? -8.254 7.006 6.276 1.00 97.31 86 ALA A O 1
ATOM 660 N N . LEU A 1 87 ? -8.136 8.643 7.811 1.00 97.38 87 LEU A N 1
ATOM 661 C CA . LEU A 1 87 ? -7.772 9.688 6.852 1.00 97.38 87 LEU A CA 1
ATOM 662 C C . LEU A 1 87 ? -6.375 9.433 6.275 1.00 97.38 87 LEU A C 1
ATOM 664 O O . LEU A 1 87 ? -6.164 9.592 5.076 1.00 97.38 87 LEU A O 1
ATOM 668 N N . PHE A 1 88 ? -5.442 8.993 7.119 1.00 98.38 88 PHE A N 1
ATOM 669 C CA . PHE A 1 88 ? -4.081 8.664 6.706 1.00 98.38 88 PHE A CA 1
ATOM 670 C C . PHE A 1 88 ? -4.030 7.349 5.923 1.00 98.38 88 PHE A C 1
ATOM 672 O O . PHE A 1 88 ? -3.376 7.298 4.886 1.00 98.38 88 PHE A O 1
ATOM 679 N N . PHE A 1 89 ? -4.784 6.318 6.330 1.00 98.25 89 PHE A N 1
ATOM 680 C CA . PHE A 1 89 ? -4.957 5.120 5.500 1.00 98.25 89 PHE A CA 1
ATOM 681 C C . PHE A 1 89 ? -5.492 5.486 4.116 1.00 98.25 89 PHE A C 1
ATOM 683 O O . PHE A 1 89 ? -4.899 5.105 3.111 1.00 98.25 89 PHE A O 1
ATOM 690 N N . PHE A 1 90 ? -6.546 6.298 4.058 1.00 97.94 90 PHE A N 1
ATOM 691 C CA . PHE A 1 90 ? -7.115 6.762 2.803 1.00 97.94 90 PHE A CA 1
ATOM 692 C C . PHE A 1 90 ? -6.082 7.515 1.951 1.00 97.94 90 PHE A C 1
ATOM 694 O O . PHE A 1 90 ? -5.886 7.165 0.792 1.00 97.94 90 PHE A O 1
ATOM 701 N N . ALA A 1 91 ? -5.373 8.494 2.519 1.00 97.69 91 ALA A N 1
ATOM 702 C CA . ALA A 1 91 ? -4.376 9.280 1.793 1.00 97.69 91 ALA A CA 1
ATOM 703 C C . ALA A 1 91 ? -3.215 8.425 1.253 1.00 97.69 91 ALA A C 1
ATOM 705 O O . ALA A 1 91 ? -2.829 8.570 0.093 1.00 97.69 91 ALA A O 1
ATOM 706 N N . ALA A 1 92 ? -2.689 7.496 2.058 1.00 97.38 92 ALA A N 1
ATOM 707 C CA . ALA A 1 92 ? -1.612 6.604 1.632 1.00 97.38 92 ALA A CA 1
ATOM 708 C C . ALA A 1 92 ? -2.048 5.700 0.476 1.00 97.38 92 ALA A C 1
ATOM 710 O O . ALA A 1 92 ? -1.300 5.468 -0.470 1.00 97.38 92 ALA A O 1
ATOM 711 N N . VAL A 1 93 ? -3.279 5.205 0.543 1.00 95.81 93 VAL A N 1
ATOM 712 C CA . VAL A 1 93 ? -3.832 4.289 -0.449 1.00 95.81 93 VAL A CA 1
ATOM 713 C C . VAL A 1 93 ? -4.195 5.016 -1.740 1.00 95.81 93 VAL A C 1
ATOM 715 O O . VAL A 1 93 ? -3.955 4.483 -2.818 1.00 95.81 93 VAL A O 1
ATOM 718 N N . VAL A 1 94 ? -4.700 6.249 -1.662 1.00 96.69 94 VAL A N 1
ATOM 719 C CA . VAL A 1 94 ? -4.865 7.104 -2.846 1.00 96.69 94 VAL A CA 1
ATOM 720 C C . VAL A 1 94 ? -3.517 7.321 -3.525 1.00 96.69 94 VAL A C 1
ATOM 722 O O . VAL A 1 94 ? -3.425 7.157 -4.737 1.00 96.69 94 VAL A O 1
ATOM 725 N N . SER A 1 95 ? -2.458 7.594 -2.758 1.00 96.12 95 SER A N 1
ATOM 726 C CA . SER A 1 95 ? -1.103 7.687 -3.312 1.00 96.12 95 SER A CA 1
ATOM 727 C C . SER A 1 95 ? -0.684 6.385 -4.010 1.00 96.12 95 SER A C 1
ATOM 729 O O . SER A 1 95 ? -0.163 6.443 -5.116 1.00 96.12 95 SER A O 1
ATOM 731 N N . MET A 1 96 ? -0.991 5.211 -3.447 1.00 93.62 96 MET A N 1
ATOM 732 C CA . MET A 1 96 ? -0.744 3.916 -4.108 1.00 93.62 96 MET A CA 1
ATOM 733 C C . MET A 1 96 ? -1.558 3.713 -5.395 1.00 93.62 96 MET A C 1
ATOM 735 O O . MET A 1 96 ? -1.041 3.147 -6.351 1.00 93.62 96 MET A O 1
ATOM 739 N N . ILE A 1 97 ? -2.808 4.181 -5.465 1.00 95.81 97 ILE A N 1
ATOM 740 C CA . ILE A 1 97 ? -3.589 4.152 -6.716 1.00 95.81 97 ILE A CA 1
ATOM 741 C C . ILE A 1 97 ? -2.905 5.025 -7.773 1.00 95.81 97 ILE A C 1
ATOM 743 O O . ILE A 1 97 ? -2.784 4.617 -8.927 1.00 95.81 97 ILE A O 1
ATOM 747 N N . LEU A 1 98 ? -2.407 6.200 -7.374 1.00 95.62 98 LEU A N 1
ATOM 748 C CA . LEU A 1 98 ? -1.690 7.106 -8.271 1.00 95.62 98 LEU A CA 1
ATOM 749 C C . LEU A 1 98 ? -0.371 6.509 -8.786 1.00 95.62 98 LEU A C 1
ATOM 751 O O . LEU A 1 98 ? -0.009 6.797 -9.919 1.00 95.62 98 LEU A O 1
ATOM 755 N N . VAL A 1 99 ? 0.292 5.619 -8.038 1.00 94.38 99 VAL A N 1
ATOM 756 C CA . VAL A 1 99 ? 1.442 4.833 -8.542 1.00 94.38 99 VAL A CA 1
ATOM 757 C C . VAL A 1 99 ? 1.054 3.961 -9.743 1.00 94.38 99 VAL A C 1
ATOM 759 O O . VAL A 1 99 ? 1.842 3.816 -10.671 1.00 94.38 99 VAL A O 1
ATOM 762 N N . GLY A 1 100 ? -0.158 3.398 -9.757 1.00 92.50 100 GLY A N 1
ATOM 763 C CA . GLY A 1 100 ? -0.666 2.649 -10.911 1.00 92.50 100 GLY A CA 1
ATOM 764 C C . GLY A 1 100 ? -1.052 3.548 -12.090 1.00 92.50 100 GLY A C 1
ATOM 765 O O . GLY A 1 100 ? -0.885 3.155 -13.242 1.00 92.50 100 GLY A O 1
ATOM 766 N N . VAL A 1 101 ? -1.549 4.760 -11.814 1.00 93.94 101 VAL A N 1
ATOM 767 C CA . VAL A 1 101 ? -1.922 5.747 -12.847 1.00 93.94 101 VAL A CA 1
ATOM 768 C C . VAL A 1 101 ? -0.685 6.319 -13.536 1.00 93.94 101 VAL A C 1
ATOM 770 O O . VAL A 1 101 ? -0.632 6.388 -14.762 1.00 93.94 101 VAL A O 1
ATOM 773 N N . PHE A 1 102 ? 0.315 6.720 -12.757 1.00 94.06 102 PHE A N 1
ATOM 774 C CA . PHE A 1 102 ? 1.588 7.211 -13.264 1.00 94.06 102 PHE A CA 1
ATOM 775 C C . PHE A 1 102 ? 2.551 6.036 -13.337 1.00 94.06 102 PHE A C 1
ATOM 777 O O . PHE A 1 102 ? 3.240 5.750 -12.368 1.00 94.06 102 PHE A O 1
ATOM 784 N N . SER A 1 103 ? 2.556 5.309 -14.454 1.00 90.81 103 SER A N 1
ATOM 785 C CA . SER A 1 103 ? 3.482 4.190 -14.651 1.00 90.81 103 SER A CA 1
ATOM 786 C C . SER A 1 103 ? 4.937 4.655 -14.611 1.00 90.81 103 SER A C 1
ATOM 788 O O . SER A 1 103 ? 5.264 5.759 -15.037 1.00 90.81 103 SER A O 1
ATOM 790 N N . CYS A 1 104 ? 5.812 3.792 -14.114 1.00 89.62 104 CYS A N 1
ATOM 791 C CA . CYS A 1 104 ? 7.248 4.029 -14.146 1.00 89.62 104 CYS A CA 1
ATOM 792 C C . CYS A 1 104 ? 7.758 4.054 -15.596 1.00 89.62 104 CYS A C 1
ATOM 794 O O . CYS A 1 104 ? 7.241 3.311 -16.436 1.00 89.62 104 CYS A O 1
ATOM 796 N N . ASP A 1 105 ? 8.800 4.839 -15.864 1.00 87.69 105 ASP A N 1
ATOM 797 C CA . ASP A 1 105 ? 9.532 4.782 -17.134 1.00 87.69 105 ASP A CA 1
ATOM 798 C C . ASP A 1 105 ? 10.234 3.421 -17.310 1.00 87.69 105 ASP A C 1
ATOM 800 O O . ASP A 1 105 ? 10.227 2.580 -16.405 1.00 87.69 105 ASP A O 1
ATOM 804 N N . ALA A 1 106 ? 10.832 3.184 -18.481 1.00 82.88 106 ALA A N 1
ATOM 805 C CA . ALA A 1 106 ? 11.497 1.919 -18.789 1.00 82.88 106 ALA A CA 1
ATOM 806 C C . ALA A 1 106 ? 12.577 1.589 -17.744 1.00 82.88 106 ALA A C 1
ATOM 808 O O . ALA A 1 106 ? 13.362 2.455 -17.344 1.00 82.88 106 ALA A O 1
ATOM 809 N N . ASN A 1 107 ? 12.592 0.342 -17.263 1.00 78.62 107 ASN A N 1
ATOM 810 C CA . ASN A 1 107 ? 13.417 -0.111 -16.127 1.00 78.62 107 ASN A CA 1
ATOM 811 C C . ASN A 1 107 ? 13.296 0.732 -14.842 1.00 78.62 107 ASN A C 1
ATOM 813 O O . ASN A 1 107 ? 14.167 0.669 -13.974 1.00 78.62 107 ASN A O 1
ATOM 817 N N . CYS A 1 108 ? 12.243 1.536 -14.704 1.00 86.44 108 CYS A N 1
ATOM 818 C CA . CYS A 1 108 ? 12.092 2.498 -13.621 1.00 86.44 108 CYS A CA 1
ATOM 819 C C . CYS A 1 108 ? 13.214 3.543 -13.497 1.00 86.44 108 CYS A C 1
ATOM 821 O O . CYS A 1 108 ? 13.517 4.014 -12.398 1.00 86.44 108 CYS A O 1
ATOM 823 N N . ILE A 1 109 ? 13.807 3.943 -14.623 1.00 86.44 109 ILE A N 1
ATOM 824 C CA . ILE A 1 109 ? 14.74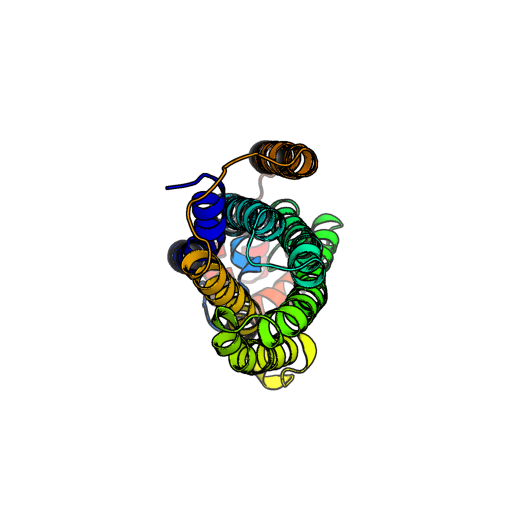8 5.064 -14.675 1.00 86.44 109 ILE A CA 1
ATOM 825 C C . ILE A 1 109 ? 13.969 6.330 -15.028 1.00 86.44 109 ILE A C 1
ATOM 827 O O . ILE A 1 109 ? 13.538 6.503 -16.165 1.00 86.44 109 ILE A O 1
ATOM 831 N N . ASN A 1 110 ? 13.784 7.212 -14.046 1.00 84.69 110 ASN A N 1
ATOM 832 C CA . ASN A 1 110 ? 13.036 8.456 -14.213 1.00 84.69 110 ASN A CA 1
ATOM 833 C C . ASN A 1 110 ? 13.663 9.358 -15.287 1.00 84.69 110 ASN A C 1
ATOM 835 O O . ASN A 1 110 ? 14.712 9.962 -15.071 1.00 84.69 110 ASN A O 1
ATOM 839 N N . THR A 1 111 ? 12.982 9.475 -16.420 1.00 86.75 111 THR A N 1
ATOM 840 C CA . THR A 1 111 ? 13.342 10.338 -17.555 1.00 86.75 111 THR A CA 1
ATOM 841 C C . THR A 1 111 ? 12.186 11.253 -17.956 1.00 86.75 111 THR A C 1
ATOM 843 O O . THR A 1 111 ? 12.397 12.273 -18.612 1.00 86.75 111 THR A O 1
ATOM 846 N N . THR A 1 112 ? 10.961 10.928 -17.533 1.00 84.12 112 THR A N 1
ATOM 847 C CA . THR A 1 112 ? 9.750 11.692 -17.816 1.00 84.12 112 THR A CA 1
ATOM 848 C C . THR A 1 112 ? 9.109 12.251 -16.546 1.00 84.12 112 THR A C 1
ATOM 850 O O . THR A 1 112 ? 9.315 11.773 -15.429 1.00 84.12 112 THR A O 1
ATOM 853 N N . VAL A 1 113 ? 8.228 13.243 -16.727 1.00 89.25 113 VAL A N 1
ATOM 854 C CA . VAL A 1 113 ? 7.380 13.770 -15.643 1.00 89.25 113 VAL A CA 1
ATOM 855 C C . VAL A 1 113 ? 6.504 12.668 -15.032 1.00 89.25 113 VAL A C 1
ATOM 857 O O . VAL A 1 113 ? 6.255 12.682 -13.827 1.00 89.25 113 VAL A O 1
ATOM 860 N N . THR A 1 114 ? 6.049 11.698 -15.832 1.00 88.31 114 THR A N 1
ATOM 861 C CA . THR A 1 114 ? 5.254 10.565 -15.338 1.00 88.31 114 THR A CA 1
ATOM 862 C C . THR A 1 114 ? 6.088 9.679 -14.413 1.00 88.31 114 THR A C 1
ATOM 864 O O . THR A 1 114 ? 5.617 9.358 -13.322 1.00 88.31 114 THR A O 1
ATOM 867 N N . GLY A 1 115 ? 7.335 9.363 -14.779 1.00 88.94 115 GLY A N 1
ATOM 868 C CA . GLY A 1 115 ? 8.269 8.632 -13.915 1.00 88.94 115 GLY A CA 1
ATOM 869 C C . GLY A 1 115 ? 8.582 9.376 -12.609 1.00 88.94 115 GLY A C 1
ATOM 870 O O . GLY A 1 115 ? 8.588 8.791 -11.521 1.00 88.94 115 GLY A O 1
ATOM 871 N N . ASP A 1 116 ? 8.740 10.699 -12.664 1.00 92.44 116 ASP A N 1
ATOM 872 C CA . ASP A 1 116 ? 8.917 11.523 -11.462 1.00 92.44 116 ASP A CA 1
ATOM 873 C C . ASP A 1 116 ? 7.698 11.518 -10.539 1.00 92.44 116 ASP A C 1
ATOM 875 O O . ASP A 1 116 ? 7.836 11.414 -9.313 1.00 92.44 116 ASP A O 1
ATOM 879 N N . LEU A 1 117 ? 6.495 11.602 -11.108 1.00 94.19 117 LEU A N 1
ATOM 880 C CA . LEU A 1 117 ? 5.255 11.474 -10.348 1.00 94.19 117 LEU A CA 1
ATOM 881 C C . LEU A 1 117 ? 5.115 10.070 -9.751 1.00 94.19 117 LEU A C 1
ATOM 883 O O . LEU A 1 117 ? 4.787 9.968 -8.568 1.00 94.19 117 LEU A O 1
ATOM 887 N N . HIS A 1 118 ? 5.436 9.010 -10.502 1.00 95.06 118 HIS A N 1
ATOM 888 C CA . HIS A 1 118 ? 5.464 7.634 -9.998 1.00 95.06 118 HIS A CA 1
ATOM 889 C C . HIS A 1 118 ? 6.331 7.530 -8.742 1.00 95.06 118 HIS A C 1
ATOM 891 O O . HIS A 1 118 ? 5.866 7.092 -7.688 1.00 95.06 118 HIS A O 1
ATOM 897 N N . ASN A 1 119 ? 7.581 7.994 -8.821 1.00 93.56 119 ASN A N 1
ATOM 898 C CA . ASN A 1 119 ? 8.522 7.921 -7.709 1.00 93.56 119 ASN A CA 1
ATOM 899 C C . ASN A 1 119 ? 8.018 8.706 -6.484 1.00 93.56 119 ASN A C 1
ATOM 901 O O . ASN A 1 119 ? 8.007 8.172 -5.370 1.00 93.56 119 ASN A O 1
ATOM 905 N N . LYS A 1 120 ? 7.489 9.923 -6.679 1.00 95.50 120 LYS A N 1
ATOM 906 C CA . LYS A 1 120 ? 6.882 10.724 -5.598 1.00 95.50 120 LYS A CA 1
ATOM 907 C C . LYS A 1 120 ? 5.707 9.997 -4.939 1.00 95.50 120 LYS A C 1
ATOM 909 O O . LYS A 1 120 ? 5.692 9.834 -3.717 1.00 95.50 120 LYS A O 1
ATOM 914 N N . PHE A 1 121 ? 4.752 9.501 -5.723 1.00 96.25 121 PHE A N 1
ATOM 915 C CA . PHE A 1 121 ? 3.589 8.782 -5.194 1.00 96.25 121 PHE A CA 1
ATOM 916 C C . PHE A 1 121 ? 3.934 7.402 -4.621 1.00 96.25 121 PHE A C 1
ATOM 918 O O . PHE A 1 121 ? 3.194 6.907 -3.773 1.00 96.25 121 PHE A O 1
ATOM 925 N N . SER A 1 122 ? 5.072 6.811 -4.998 1.00 95.06 122 SER A N 1
ATOM 926 C CA . SER A 1 122 ? 5.606 5.593 -4.374 1.00 95.06 122 SER A CA 1
ATOM 927 C C . SER A 1 122 ? 6.244 5.868 -3.007 1.00 95.06 122 SER A C 1
ATOM 929 O O . SER A 1 122 ? 6.306 4.990 -2.148 1.00 95.06 122 SER A O 1
ATOM 931 N N . PHE A 1 123 ? 6.715 7.097 -2.775 1.00 94.88 123 PHE A N 1
ATOM 932 C CA . PHE A 1 123 ? 7.398 7.496 -1.549 1.00 94.88 123 PHE A CA 1
ATOM 933 C C . PHE A 1 123 ? 6.430 7.847 -0.416 1.00 94.88 123 PHE A C 1
ATOM 935 O O . PHE A 1 123 ? 6.615 7.388 0.711 1.00 94.88 123 PHE A O 1
ATOM 942 N N . TYR A 1 124 ? 5.395 8.641 -0.695 1.00 95.31 124 TYR A N 1
ATOM 943 C CA . TYR A 1 124 ? 4.489 9.169 0.332 1.00 95.31 124 TYR A CA 1
ATOM 944 C C . TYR A 1 124 ? 3.668 8.142 1.135 1.00 95.31 124 TYR A C 1
ATOM 946 O O . TYR A 1 124 ? 3.412 8.418 2.311 1.00 95.31 124 TYR A O 1
ATOM 954 N N . PRO A 1 125 ? 3.277 6.963 0.610 1.00 96.19 125 PRO A N 1
ATOM 955 C CA . PRO A 1 125 ? 2.528 5.977 1.383 1.00 96.19 125 PRO A CA 1
ATOM 956 C C . PRO A 1 125 ? 3.228 5.574 2.684 1.00 96.19 125 PRO A C 1
ATOM 958 O O . PRO A 1 125 ? 2.554 5.379 3.689 1.00 96.19 125 PRO A O 1
ATOM 961 N N . PHE A 1 126 ? 4.564 5.506 2.699 1.00 94.50 126 PHE A N 1
ATOM 962 C CA . PHE A 1 126 ? 5.337 5.084 3.869 1.00 94.50 126 PHE A CA 1
ATOM 963 C C . PHE A 1 126 ? 5.155 6.018 5.081 1.00 94.50 126 PHE A C 1
ATOM 965 O O . PHE A 1 126 ? 4.593 5.563 6.079 1.00 94.50 126 PHE A O 1
ATOM 972 N N . PRO A 1 127 ? 5.545 7.311 5.033 1.00 96.44 127 PRO A N 1
ATOM 973 C CA . PRO A 1 127 ? 5.361 8.213 6.169 1.00 96.44 127 PRO A CA 1
ATOM 974 C C . PRO A 1 127 ? 3.882 8.427 6.521 1.00 96.44 127 PRO A C 1
ATOM 976 O O . PRO A 1 127 ? 3.545 8.535 7.699 1.00 96.44 127 PRO A O 1
ATOM 979 N N . ILE A 1 128 ? 2.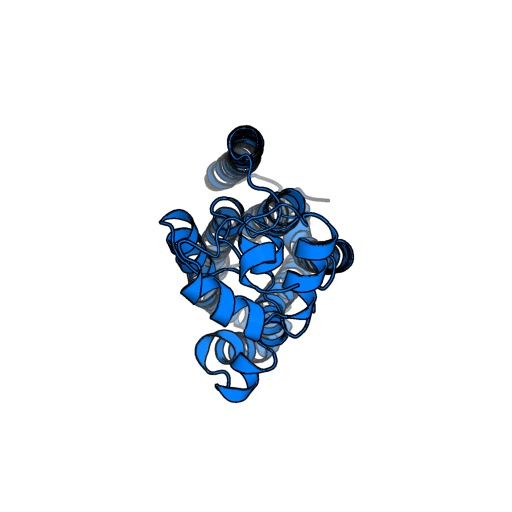981 8.441 5.530 1.00 98.06 128 ILE A N 1
ATOM 980 C CA . ILE A 1 128 ? 1.543 8.605 5.780 1.00 98.06 128 ILE A CA 1
ATOM 981 C C . ILE A 1 128 ? 0.988 7.397 6.557 1.00 98.06 128 ILE A C 1
ATOM 983 O O . ILE A 1 128 ? 0.294 7.584 7.560 1.00 98.06 128 ILE A O 1
ATOM 987 N N . LEU A 1 129 ? 1.321 6.162 6.156 1.00 97.62 129 LEU A N 1
ATOM 988 C CA . LEU A 1 129 ? 0.924 4.955 6.891 1.00 97.62 129 LEU A CA 1
ATOM 989 C C . LEU A 1 129 ? 1.537 4.907 8.287 1.00 97.62 129 LEU A C 1
ATOM 991 O O . LEU A 1 129 ? 0.860 4.486 9.220 1.00 97.62 129 LEU A O 1
ATOM 995 N N . THR A 1 130 ? 2.775 5.373 8.469 1.00 97.69 130 THR A N 1
ATOM 996 C CA . THR A 1 130 ? 3.379 5.477 9.805 1.00 97.69 130 THR A CA 1
ATOM 997 C C . THR A 1 130 ? 2.513 6.316 10.737 1.00 97.69 130 THR A C 1
ATOM 999 O O . THR A 1 130 ? 2.201 5.868 11.840 1.00 97.69 130 THR A O 1
ATOM 1002 N N . VAL A 1 131 ? 2.052 7.488 10.291 1.00 98.44 131 VAL A N 1
ATOM 1003 C CA . VAL A 1 131 ? 1.143 8.320 11.094 1.00 98.44 131 VAL A CA 1
ATOM 1004 C C . VAL A 1 131 ? -0.177 7.591 11.362 1.00 98.44 131 VAL A C 1
ATOM 1006 O O . VAL A 1 131 ? -0.648 7.594 12.501 1.00 98.44 131 VAL A O 1
ATOM 1009 N N . ALA A 1 132 ? -0.742 6.900 10.363 1.00 98.50 132 ALA A N 1
ATOM 1010 C CA . ALA A 1 132 ? -1.947 6.086 10.544 1.00 98.50 132 ALA A CA 1
ATOM 1011 C C . ALA A 1 132 ? -1.766 5.039 11.659 1.00 98.50 132 ALA A C 1
ATOM 1013 O O . ALA A 1 132 ? -2.589 4.942 12.572 1.00 98.50 132 ALA A O 1
ATOM 1014 N N . PHE A 1 133 ? -0.659 4.294 11.629 1.00 98.50 133 PHE A N 1
ATOM 1015 C CA . PHE A 1 133 ? -0.364 3.260 12.616 1.00 98.50 133 PHE A CA 1
ATOM 1016 C C . PHE A 1 133 ? -0.113 3.826 14.011 1.00 98.50 133 PHE A C 1
ATOM 1018 O O . PHE A 1 133 ? -0.574 3.232 14.981 1.00 98.50 133 PHE A O 1
ATOM 1025 N N . LEU A 1 134 ? 0.555 4.974 14.140 1.00 98.25 134 LEU A N 1
ATOM 1026 C CA . LEU A 1 134 ? 0.775 5.622 15.437 1.00 98.25 134 LEU A CA 1
ATOM 1027 C C . LEU A 1 134 ? -0.537 6.104 16.067 1.00 98.25 134 LEU A C 1
ATOM 1029 O O . LEU A 1 134 ? -0.770 5.892 17.258 1.00 98.25 134 LEU A O 1
ATOM 1033 N N . LEU A 1 135 ? -1.429 6.700 15.273 1.00 98.38 135 LEU A N 1
ATOM 1034 C CA . LEU A 1 135 ? -2.758 7.099 15.745 1.00 98.38 135 LEU A CA 1
ATOM 1035 C C . LEU A 1 135 ? -3.570 5.886 16.208 1.00 98.38 135 LEU A C 1
ATOM 1037 O O . LEU A 1 135 ? -4.207 5.918 17.264 1.00 98.38 135 LEU A O 1
ATOM 1041 N N . LEU A 1 136 ? -3.517 4.795 15.447 1.00 97.88 136 LEU A N 1
ATOM 1042 C CA . LEU A 1 136 ? -4.210 3.571 15.815 1.00 97.88 136 LEU A CA 1
ATOM 1043 C C . LEU A 1 136 ? -3.575 2.879 17.030 1.00 97.88 136 LEU A C 1
ATOM 1045 O O . LEU A 1 136 ? -4.302 2.342 17.858 1.00 97.88 136 LEU A O 1
ATOM 1049 N N . LEU A 1 137 ? -2.250 2.928 17.187 1.00 97.75 137 LEU A N 1
ATOM 1050 C CA . LEU A 1 137 ? -1.537 2.423 18.363 1.00 97.75 137 LEU A CA 1
ATOM 1051 C C . LEU A 1 137 ? -2.048 3.098 19.638 1.00 97.75 137 LEU A C 1
ATOM 1053 O O . LEU A 1 137 ? -2.393 2.419 20.607 1.00 97.75 137 LEU A O 1
ATOM 1057 N N . VAL A 1 138 ? -2.163 4.429 19.617 1.00 98.06 138 VAL A N 1
ATOM 1058 C CA . VAL A 1 138 ? -2.715 5.204 20.737 1.00 98.06 138 VAL A CA 1
ATOM 1059 C C . VAL A 1 138 ? -4.127 4.730 21.083 1.00 98.06 138 VAL A C 1
ATOM 1061 O O . VAL A 1 138 ? -4.444 4.573 22.261 1.00 98.06 138 VAL A O 1
ATOM 1064 N N . ASP A 1 139 ? -4.965 4.449 20.087 1.00 96.81 139 ASP A N 1
ATOM 1065 C CA . ASP A 1 139 ? -6.325 3.965 20.333 1.00 96.81 139 ASP A CA 1
ATOM 1066 C C . ASP A 1 139 ? -6.354 2.509 20.841 1.00 96.81 139 ASP A C 1
ATOM 1068 O O . ASP A 1 139 ? -7.037 2.189 21.816 1.00 96.81 139 ASP A O 1
ATOM 1072 N N . ALA A 1 140 ? -5.535 1.633 20.255 1.00 95.81 140 ALA A N 1
ATOM 1073 C CA . ALA A 1 140 ? -5.439 0.215 20.599 1.00 95.81 140 ALA A CA 1
ATOM 1074 C C . ALA A 1 140 ? -4.983 -0.018 22.048 1.00 95.81 140 ALA A C 1
ATOM 1076 O O . ALA A 1 140 ? -5.466 -0.940 22.704 1.00 95.81 140 ALA A O 1
ATOM 1077 N N . THR A 1 141 ? -4.118 0.842 22.602 1.00 97.44 141 THR A N 1
ATOM 1078 C CA . THR A 1 141 ? -3.737 0.769 24.030 1.00 97.44 141 THR A CA 1
ATOM 1079 C C . THR A 1 141 ? -4.923 1.018 24.974 1.00 97.44 141 THR A C 1
ATOM 1081 O O . THR A 1 141 ? -4.977 0.479 26.088 1.00 97.44 141 THR A O 1
ATOM 1084 N N . ARG A 1 142 ? -5.915 1.797 24.523 1.00 96.88 142 ARG A N 1
ATOM 1085 C CA . ARG A 1 142 ? -7.096 2.202 25.301 1.00 96.88 142 ARG A CA 1
ATOM 1086 C C . ARG A 1 142 ? -8.281 1.248 25.142 1.00 96.88 142 ARG A C 1
ATOM 1088 O O . ARG A 1 142 ? -9.160 1.252 25.999 1.00 96.88 142 ARG A O 1
ATOM 1095 N N . ILE A 1 143 ? -8.307 0.424 24.095 1.00 94.56 143 ILE A N 1
ATOM 1096 C CA . ILE A 1 143 ? -9.402 -0.511 23.800 1.00 94.56 143 ILE A CA 1
ATOM 1097 C C . ILE A 1 143 ? -8.966 -1.936 24.161 1.00 94.56 143 ILE A C 1
ATOM 1099 O O . ILE A 1 143 ? -8.154 -2.535 23.460 1.00 94.56 143 ILE A O 1
ATOM 1103 N N . LYS A 1 144 ? -9.532 -2.511 25.237 1.00 93.69 144 LYS A N 1
ATOM 1104 C CA . LYS A 1 144 ? -9.135 -3.826 25.794 1.00 93.69 144 LYS A CA 1
ATOM 1105 C C . LYS A 1 144 ? -9.002 -4.919 24.726 1.00 93.69 144 LYS A C 1
ATOM 1107 O O . LYS A 1 144 ? -7.996 -5.621 24.706 1.00 93.69 144 LYS A O 1
ATOM 1112 N N . ASN A 1 145 ? -9.970 -5.013 23.816 1.00 91.88 145 ASN A N 1
ATOM 1113 C CA . ASN A 1 145 ? -10.012 -6.064 22.796 1.00 91.88 145 ASN A CA 1
ATOM 1114 C C . ASN A 1 145 ? -9.040 -5.842 21.618 1.00 91.88 145 ASN A C 1
ATOM 1116 O O . ASN A 1 145 ? -8.831 -6.761 20.831 1.00 91.88 145 ASN A O 1
ATOM 1120 N N . LEU A 1 146 ? -8.431 -4.656 21.492 1.00 95.00 146 LEU A N 1
ATOM 1121 C CA . LEU A 1 146 ? -7.429 -4.339 20.465 1.00 95.00 146 LEU A CA 1
ATOM 1122 C C . LEU A 1 146 ? -5.998 -4.283 21.018 1.00 95.00 146 LEU A C 1
ATOM 1124 O O . LEU A 1 146 ? -5.054 -4.177 20.240 1.00 95.00 146 LEU A O 1
ATOM 1128 N N . ARG A 1 147 ? -5.804 -4.409 22.339 1.00 94.38 147 ARG A N 1
ATOM 1129 C CA . ARG A 1 147 ? -4.476 -4.334 22.979 1.00 94.38 147 ARG A CA 1
ATOM 1130 C C . ARG A 1 147 ? -3.470 -5.352 22.452 1.00 94.38 147 ARG A C 1
ATOM 1132 O O . ARG A 1 147 ? -2.276 -5.088 22.484 1.00 94.38 147 ARG A O 1
ATOM 1139 N N . TRP A 1 148 ? -3.934 -6.486 21.935 1.00 93.69 148 TRP A N 1
ATOM 1140 C CA . TRP A 1 148 ? -3.062 -7.494 21.333 1.00 93.69 148 TRP A CA 1
ATOM 1141 C C . TRP A 1 148 ? -2.353 -6.999 20.057 1.00 93.69 148 TRP A C 1
ATOM 1143 O O . TRP A 1 148 ? -1.323 -7.557 19.704 1.00 93.69 148 TRP A O 1
ATOM 1153 N N . LEU A 1 149 ? -2.854 -5.947 19.389 1.00 92.50 149 LEU A N 1
ATOM 1154 C CA . LEU A 1 149 ? -2.218 -5.329 18.213 1.00 92.50 149 LEU A CA 1
ATOM 1155 C C . LEU A 1 149 ? -1.014 -4.449 18.568 1.00 92.50 149 LEU A C 1
ATOM 1157 O O . LEU A 1 149 ? -0.150 -4.221 17.724 1.00 92.50 149 LEU A O 1
ATOM 1161 N N . VAL A 1 150 ? -0.957 -3.952 19.807 1.00 94.81 150 VAL A N 1
ATOM 1162 C CA . VAL A 1 150 ? 0.061 -3.007 20.289 1.00 94.81 150 VAL A CA 1
ATOM 1163 C C . VAL A 1 150 ? 1.494 -3.464 19.999 1.00 94.81 150 VAL A C 1
ATOM 1165 O O . VAL A 1 150 ? 2.228 -2.648 19.451 1.00 94.81 150 VAL A O 1
ATOM 1168 N N . PRO A 1 151 ? 1.922 -4.712 20.292 1.00 92.25 151 PRO A N 1
ATOM 1169 C CA . PRO A 1 151 ? 3.290 -5.143 19.994 1.00 92.25 151 PRO A CA 1
ATOM 1170 C C . PRO A 1 151 ? 3.584 -5.255 18.492 1.00 92.25 151 PRO A C 1
ATOM 1172 O O . PRO A 1 151 ? 4.716 -5.021 18.078 1.00 92.25 151 PRO A O 1
ATOM 1175 N N . PHE A 1 152 ? 2.587 -5.569 17.659 1.00 89.94 152 PHE A N 1
ATOM 1176 C CA . PHE A 1 152 ? 2.794 -5.770 16.221 1.00 89.94 152 PHE A CA 1
ATOM 1177 C C . PHE A 1 152 ? 3.066 -4.466 15.470 1.00 89.94 152 PHE A C 1
ATOM 1179 O O . PHE A 1 152 ? 3.809 -4.475 14.492 1.00 89.94 152 PHE A O 1
ATOM 1186 N N . ILE A 1 153 ? 2.502 -3.342 15.925 1.00 93.38 153 ILE A N 1
ATOM 1187 C CA . ILE A 1 153 ? 2.696 -2.040 15.276 1.00 93.38 153 ILE A CA 1
ATOM 1188 C C . ILE A 1 153 ? 4.182 -1.633 15.222 1.00 93.38 153 ILE A C 1
ATOM 1190 O O . ILE A 1 153 ? 4.679 -1.422 14.116 1.00 93.38 153 ILE A O 1
ATOM 1194 N N . PRO A 1 154 ? 4.931 -1.549 16.340 1.00 92.94 154 PRO A N 1
ATOM 1195 C CA . PRO A 1 154 ? 6.359 -1.249 16.291 1.00 92.94 154 PRO A CA 1
ATOM 1196 C C . PRO A 1 154 ? 7.177 -2.410 15.712 1.00 92.94 154 PRO A C 1
ATOM 1198 O O . PRO A 1 154 ? 8.100 -2.155 14.942 1.00 92.94 154 PRO A O 1
ATOM 1201 N N . LEU A 1 155 ? 6.820 -3.666 16.017 1.00 93.25 155 LEU A N 1
ATOM 1202 C CA . LEU A 1 155 ? 7.554 -4.847 15.546 1.00 93.25 155 LEU A CA 1
ATOM 1203 C C . LEU A 1 155 ? 7.588 -4.957 14.017 1.00 93.25 155 LEU A C 1
ATOM 1205 O O . LEU A 1 155 ? 8.588 -5.399 13.468 1.00 93.25 155 LEU A O 1
ATOM 1209 N N . LEU A 1 156 ? 6.515 -4.562 13.329 1.00 90.81 156 LEU A N 1
ATOM 1210 C CA . LEU A 1 156 ? 6.429 -4.617 11.866 1.00 90.81 156 LEU A CA 1
ATOM 1211 C C . LEU A 1 156 ? 6.689 -3.252 11.220 1.00 90.81 156 LEU A C 1
ATOM 1213 O O . LEU A 1 156 ? 7.305 -3.175 10.158 1.00 90.81 156 LEU A O 1
ATOM 1217 N N . GLY A 1 157 ? 6.251 -2.165 11.860 1.00 91.44 157 GLY A N 1
ATOM 1218 C CA . GLY A 1 157 ? 6.381 -0.809 11.334 1.00 91.44 157 GLY A CA 1
ATOM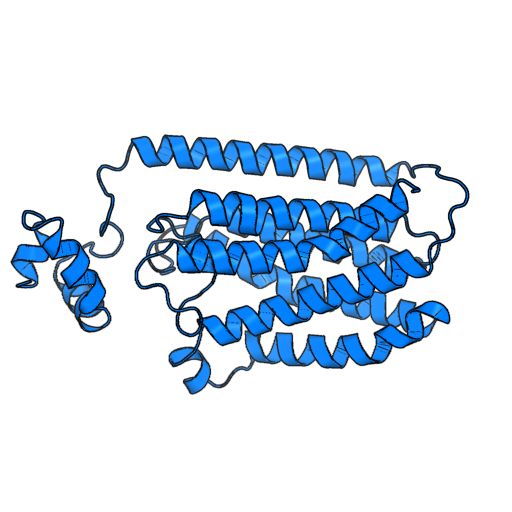 1219 C C . GLY A 1 157 ? 7.819 -0.291 11.325 1.00 91.44 157 GLY A C 1
ATOM 1220 O O . GLY A 1 157 ? 8.230 0.324 10.343 1.00 91.44 157 GLY A O 1
ATOM 1221 N N . ILE A 1 158 ? 8.607 -0.560 12.375 1.00 93.38 158 ILE A N 1
ATOM 1222 C CA . ILE A 1 158 ? 10.005 -0.103 12.438 1.00 93.38 158 ILE A CA 1
ATOM 1223 C C . ILE A 1 158 ? 10.857 -0.806 11.369 1.00 93.38 158 ILE A C 1
ATOM 1225 O O . ILE A 1 158 ? 11.498 -0.096 10.591 1.00 93.38 158 ILE A O 1
ATOM 1229 N N . PRO A 1 159 ? 10.841 -2.149 11.229 1.00 92.56 159 PRO A N 1
ATOM 1230 C CA . PRO A 1 159 ? 11.583 -2.802 10.152 1.00 92.56 159 PRO A CA 1
ATOM 1231 C C . PRO A 1 159 ? 11.149 -2.350 8.755 1.00 92.56 159 PRO A C 1
ATOM 1233 O O . PRO A 1 159 ? 12.005 -2.178 7.894 1.00 92.56 159 PRO A O 1
ATOM 1236 N N . ALA A 1 160 ? 9.859 -2.073 8.528 1.00 93.12 160 ALA A N 1
ATOM 1237 C CA . ALA A 1 160 ? 9.389 -1.530 7.251 1.00 93.12 160 ALA A CA 1
ATOM 1238 C C . ALA A 1 160 ? 10.059 -0.189 6.899 1.00 93.12 160 ALA A C 1
ATOM 1240 O O . ALA A 1 160 ? 10.507 0.011 5.768 1.00 93.12 160 ALA A O 1
ATOM 1241 N N . LEU A 1 161 ? 10.172 0.714 7.880 1.00 93.75 161 LEU A N 1
ATOM 1242 C CA . LEU A 1 161 ? 10.865 1.993 7.719 1.00 93.75 161 LEU A CA 1
ATOM 1243 C C . LEU A 1 161 ? 12.369 1.810 7.519 1.00 93.75 161 LEU A C 1
ATOM 1245 O O . LEU A 1 161 ? 12.953 2.498 6.683 1.00 93.75 161 LEU A O 1
ATOM 1249 N N . ILE A 1 162 ? 12.987 0.863 8.230 1.00 92.25 162 ILE A N 1
ATOM 1250 C CA . ILE A 1 162 ? 14.401 0.525 8.040 1.00 92.25 162 ILE A CA 1
ATOM 1251 C C . ILE A 1 162 ? 14.629 0.035 6.609 1.00 92.25 162 ILE A C 1
ATOM 1253 O O . ILE A 1 162 ? 15.490 0.574 5.921 1.00 92.25 162 ILE A O 1
ATOM 1257 N N . PHE A 1 163 ? 13.833 -0.914 6.116 1.00 90.94 163 PHE A N 1
ATOM 1258 C CA . PHE A 1 163 ? 13.972 -1.420 4.749 1.00 90.94 163 PHE A CA 1
ATOM 1259 C C . PHE A 1 163 ? 13.768 -0.334 3.693 1.00 90.94 163 PHE A C 1
ATOM 1261 O O . PHE A 1 163 ? 14.457 -0.344 2.675 1.00 90.94 163 PHE A O 1
ATOM 1268 N N . ARG A 1 164 ? 12.877 0.634 3.938 1.00 92.31 164 ARG A N 1
ATOM 1269 C CA . ARG A 1 164 ? 12.651 1.745 3.008 1.00 92.31 164 ARG A CA 1
ATOM 1270 C C . ARG A 1 164 ? 13.765 2.795 3.037 1.00 92.31 164 ARG A C 1
ATOM 1272 O O . ARG A 1 164 ? 14.198 3.228 1.973 1.00 92.31 164 ARG A O 1
ATOM 1279 N N . PHE A 1 165 ? 14.192 3.235 4.220 1.00 92.75 165 PHE A N 1
ATOM 1280 C CA . PHE A 1 165 ? 15.011 4.445 4.373 1.00 92.75 165 PHE A CA 1
ATOM 1281 C C . PHE A 1 165 ? 16.447 4.179 4.827 1.00 92.75 165 PHE A C 1
ATOM 1283 O O . PHE A 1 165 ? 17.345 4.923 4.445 1.00 92.75 165 PHE A O 1
ATOM 1290 N N . ALA A 1 166 ? 16.681 3.116 5.596 1.00 90.25 166 ALA A N 1
ATOM 1291 C CA . ALA A 1 166 ? 17.942 2.874 6.301 1.00 90.25 166 ALA A CA 1
ATOM 1292 C C . ALA A 1 166 ? 18.600 1.520 5.966 1.00 90.25 166 ALA A C 1
ATOM 1294 O O . ALA A 1 166 ? 19.499 1.073 6.673 1.00 90.25 166 ALA A O 1
ATOM 1295 N N . SER A 1 167 ? 18.165 0.846 4.899 1.00 84.81 167 SER A N 1
ATOM 1296 C CA . SER A 1 167 ? 18.780 -0.399 4.432 1.00 84.81 167 SER A CA 1
ATOM 1297 C C . SER A 1 167 ? 20.243 -0.176 4.034 1.00 84.81 167 SER A C 1
ATOM 1299 O O . SER A 1 167 ? 20.543 0.811 3.357 1.00 84.81 167 SER A O 1
ATOM 1301 N N . LEU A 1 168 ? 21.126 -1.126 4.357 1.00 84.50 168 LEU A N 1
ATOM 1302 C CA . LEU A 1 168 ? 22.534 -1.080 3.949 1.00 84.50 168 LEU A CA 1
ATOM 1303 C C . LEU A 1 168 ? 22.666 -0.929 2.418 1.00 84.50 168 LEU A C 1
ATOM 1305 O O . LEU A 1 168 ? 21.965 -1.650 1.700 1.00 84.50 168 LEU A O 1
ATOM 1309 N N . PRO A 1 169 ? 23.567 -0.062 1.909 1.00 85.00 169 PRO A N 1
ATOM 1310 C CA . PRO A 1 169 ? 23.750 0.146 0.468 1.00 85.00 169 PRO A CA 1
ATOM 1311 C C . PRO A 1 169 ? 23.989 -1.158 -0.297 1.00 85.00 169 PRO A C 1
ATOM 1313 O O . PRO A 1 169 ? 23.307 -1.429 -1.278 1.00 85.00 169 PRO A O 1
ATOM 1316 N N . LEU A 1 170 ? 24.845 -2.031 0.242 1.00 79.00 170 LEU A N 1
ATOM 1317 C CA . LEU A 1 170 ? 25.160 -3.331 -0.351 1.00 79.00 170 LEU A CA 1
ATOM 1318 C C . LEU A 1 170 ? 23.915 -4.209 -0.570 1.00 79.00 170 LEU A C 1
ATOM 1320 O O . LEU A 1 170 ? 23.746 -4.816 -1.623 1.00 79.00 170 LEU A O 1
ATOM 1324 N N . LEU A 1 171 ? 23.013 -4.262 0.417 1.00 77.12 171 LEU A N 1
ATOM 1325 C CA . LEU A 1 171 ? 21.770 -5.031 0.304 1.00 77.12 171 LEU A CA 1
ATOM 1326 C C . LEU A 1 171 ? 20.805 -4.399 -0.700 1.00 77.12 171 LEU A C 1
ATOM 1328 O O . LEU A 1 171 ? 20.063 -5.115 -1.368 1.00 77.12 171 LEU A O 1
ATOM 1332 N N . ARG A 1 172 ? 20.815 -3.067 -0.805 1.00 82.56 172 ARG A N 1
ATOM 1333 C CA . ARG A 1 172 ? 20.006 -2.323 -1.772 1.00 82.56 172 ARG A CA 1
ATOM 1334 C C . ARG A 1 172 ? 20.463 -2.564 -3.204 1.00 82.56 172 ARG A C 1
ATOM 1336 O O . ARG A 1 172 ? 19.613 -2.634 -4.077 1.00 82.56 172 ARG A O 1
ATOM 1343 N N . GLU A 1 173 ? 21.759 -2.722 -3.431 1.00 82.06 173 GLU A N 1
ATOM 1344 C CA . GLU A 1 173 ? 22.304 -3.042 -4.752 1.00 82.06 173 GLU A CA 1
ATOM 1345 C C . GLU A 1 173 ? 22.066 -4.507 -5.131 1.00 82.06 173 GLU A C 1
ATOM 1347 O O . GLU A 1 173 ? 21.658 -4.796 -6.252 1.00 82.06 173 GLU A O 1
ATOM 1352 N N . MET A 1 174 ? 22.264 -5.443 -4.196 1.00 80.31 174 MET A N 1
ATOM 1353 C CA . MET A 1 174 ? 22.125 -6.876 -4.490 1.00 80.31 174 MET A CA 1
ATOM 1354 C C . MET A 1 174 ? 20.673 -7.362 -4.544 1.00 80.31 174 MET A C 1
ATOM 1356 O O . MET A 1 174 ? 20.354 -8.233 -5.352 1.00 80.31 174 MET A O 1
ATOM 1360 N N . TYR A 1 175 ? 19.809 -6.851 -3.660 1.00 89.50 175 TYR A N 1
ATOM 1361 C CA . TYR A 1 175 ? 18.436 -7.340 -3.474 1.00 89.50 175 TYR A CA 1
ATOM 1362 C C . TYR A 1 175 ? 17.398 -6.207 -3.323 1.00 89.50 175 TYR A C 1
ATOM 1364 O O . TYR A 1 175 ? 16.606 -6.208 -2.367 1.00 89.50 175 TYR A O 1
ATOM 1372 N N . PRO A 1 176 ? 17.356 -5.230 -4.249 1.00 89.88 176 PRO A N 1
ATOM 1373 C CA . PRO A 1 176 ? 16.431 -4.099 -4.158 1.00 89.88 176 PRO A CA 1
ATOM 1374 C C . PRO A 1 176 ? 14.959 -4.536 -4.156 1.00 89.88 176 PRO A C 1
ATOM 1376 O O . PRO A 1 176 ? 14.141 -3.996 -3.404 1.00 89.88 176 PRO A O 1
ATOM 1379 N N . GLY A 1 177 ? 14.627 -5.558 -4.949 1.00 89.69 177 GLY A N 1
ATOM 1380 C CA . GLY A 1 177 ? 13.281 -6.115 -5.054 1.00 89.69 177 GLY A CA 1
ATOM 1381 C C . GLY A 1 177 ? 12.788 -6.755 -3.758 1.00 89.69 177 GLY A C 1
ATOM 1382 O O . GLY A 1 177 ? 11.624 -6.574 -3.383 1.00 89.69 177 GLY A O 1
ATOM 1383 N N . LEU A 1 178 ? 13.665 -7.468 -3.047 1.00 90.19 178 LEU A N 1
ATOM 1384 C CA . LEU A 1 178 ? 13.337 -8.087 -1.762 1.00 90.19 178 LEU A CA 1
ATOM 1385 C C . LEU A 1 178 ? 13.103 -7.030 -0.678 1.00 90.19 178 LEU A C 1
ATOM 1387 O O . LEU A 1 178 ? 12.117 -7.107 0.056 1.00 90.19 178 LEU A O 1
ATOM 1391 N N . LEU A 1 179 ? 13.970 -6.017 -0.607 1.00 92.75 179 LEU A N 1
ATOM 1392 C CA . LEU A 1 179 ? 13.825 -4.923 0.354 1.00 92.75 179 LEU A CA 1
ATOM 1393 C C . LEU A 1 179 ? 12.544 -4.125 0.113 1.00 92.75 179 LEU A C 1
ATOM 1395 O O . LEU A 1 179 ? 11.833 -3.816 1.068 1.00 92.75 179 LEU A O 1
ATOM 1399 N N . GLN A 1 180 ? 12.200 -3.840 -1.146 1.00 94.69 180 GLN A N 1
ATOM 1400 C CA . GLN A 1 180 ? 10.950 -3.157 -1.474 1.00 94.69 180 GLN A CA 1
ATOM 1401 C C . GLN A 1 180 ? 9.726 -3.996 -1.075 1.00 94.69 180 GLN A C 1
ATOM 1403 O O . GLN A 1 180 ? 8.790 -3.470 -0.471 1.00 94.69 180 GLN A O 1
ATOM 1408 N N . ARG A 1 181 ? 9.740 -5.307 -1.349 1.00 94.50 181 ARG A N 1
ATOM 1409 C CA . ARG A 1 181 ? 8.677 -6.233 -0.925 1.00 94.50 181 ARG A CA 1
ATOM 1410 C C . ARG A 1 181 ? 8.528 -6.283 0.586 1.00 94.50 181 ARG A C 1
ATOM 1412 O O . ARG A 1 181 ? 7.402 -6.254 1.068 1.00 94.50 181 ARG A O 1
ATOM 1419 N N . ALA A 1 182 ? 9.628 -6.322 1.331 1.00 92.25 182 ALA A N 1
ATOM 1420 C CA . ALA A 1 182 ? 9.590 -6.297 2.789 1.00 92.25 182 ALA A CA 1
ATOM 1421 C C . ALA A 1 182 ? 9.060 -4.951 3.311 1.00 92.25 182 ALA A C 1
ATOM 1423 O O . ALA A 1 182 ? 8.178 -4.921 4.170 1.00 92.25 182 ALA A O 1
ATOM 1424 N N . ALA A 1 183 ? 9.530 -3.839 2.738 1.00 95.06 183 ALA A N 1
ATOM 1425 C CA . ALA A 1 183 ? 9.089 -2.495 3.091 1.00 95.06 183 ALA A CA 1
ATOM 1426 C C . ALA A 1 183 ? 7.581 -2.291 2.861 1.00 95.06 183 ALA A C 1
ATOM 1428 O O . ALA A 1 183 ? 6.940 -1.619 3.662 1.00 95.06 183 ALA A O 1
ATOM 1429 N N . ILE A 1 184 ? 7.006 -2.876 1.804 1.00 95.31 184 ILE A N 1
ATOM 1430 C CA . ILE A 1 184 ? 5.570 -2.788 1.477 1.00 95.31 184 ILE A CA 1
ATOM 1431 C C . ILE A 1 184 ? 4.748 -3.858 2.215 1.00 95.31 184 ILE A C 1
ATOM 1433 O O . ILE A 1 184 ? 3.650 -3.596 2.705 1.00 95.31 184 ILE A O 1
ATOM 1437 N N . GLY A 1 185 ? 5.272 -5.074 2.326 1.00 92.81 185 GLY A N 1
ATOM 1438 C CA . GLY A 1 185 ? 4.543 -6.215 2.867 1.00 92.81 185 GLY A CA 1
ATOM 1439 C C . GLY A 1 185 ? 4.310 -6.152 4.357 1.00 92.81 185 GLY A C 1
ATOM 1440 O O . GLY A 1 185 ? 3.211 -6.466 4.803 1.00 92.81 185 GLY A O 1
ATOM 1441 N N . LEU A 1 186 ? 5.288 -5.684 5.127 1.00 94.75 186 LEU A N 1
ATOM 1442 C CA . LEU A 1 186 ? 5.134 -5.509 6.568 1.00 94.75 186 LEU A CA 1
ATOM 1443 C C . LEU A 1 186 ? 3.994 -4.543 6.947 1.00 94.75 186 LEU A C 1
ATOM 1445 O O . LEU A 1 186 ? 3.136 -4.940 7.741 1.00 94.75 186 LEU A O 1
ATOM 1449 N N . PRO A 1 187 ? 3.898 -3.316 6.393 1.00 96.88 187 PRO A N 1
ATOM 1450 C CA . PRO A 1 187 ? 2.794 -2.421 6.716 1.00 96.88 187 PRO A CA 1
ATOM 1451 C C . PRO A 1 187 ? 1.457 -2.931 6.168 1.00 96.88 187 PRO A C 1
ATOM 1453 O O . PRO A 1 187 ? 0.435 -2.751 6.824 1.00 96.88 187 PRO A O 1
ATOM 1456 N N . PHE A 1 188 ? 1.421 -3.617 5.022 1.00 97.00 188 PHE A N 1
ATOM 1457 C CA . PHE A 1 188 ? 0.170 -4.207 4.525 1.00 97.00 188 PHE A CA 1
ATOM 1458 C C . PHE A 1 188 ? -0.290 -5.393 5.376 1.00 97.00 188 PHE A C 1
ATOM 1460 O O . PHE A 1 188 ? -1.479 -5.524 5.661 1.00 97.00 188 PHE A O 1
ATOM 1467 N N . PHE A 1 189 ? 0.638 -6.211 5.869 1.00 95.00 189 PHE A N 1
ATOM 1468 C CA . PHE A 1 189 ? 0.335 -7.241 6.855 1.00 95.00 189 PHE A CA 1
ATOM 1469 C C . PHE A 1 189 ? -0.194 -6.617 8.153 1.00 95.00 189 PHE A C 1
ATOM 1471 O O . PHE A 1 189 ? -1.179 -7.096 8.712 1.00 95.00 189 PHE A O 1
ATOM 1478 N N . LEU A 1 190 ? 0.371 -5.488 8.589 1.00 96.75 190 LEU A N 1
ATOM 1479 C CA . LEU A 1 190 ? -0.143 -4.744 9.736 1.00 96.75 190 LEU A CA 1
ATOM 1480 C C . LEU A 1 190 ? -1.569 -4.213 9.494 1.00 96.75 190 LEU A C 1
ATOM 1482 O O . LEU A 1 190 ? -2.418 -4.353 10.372 1.00 96.75 190 LEU A O 1
ATOM 1486 N N . VAL A 1 191 ? -1.871 -3.686 8.300 1.00 98.31 191 VAL A N 1
ATOM 1487 C CA . VAL A 1 191 ? -3.244 -3.319 7.893 1.00 98.31 191 VAL A CA 1
ATOM 1488 C C . VAL A 1 191 ? -4.190 -4.516 7.999 1.00 98.31 191 VAL A C 1
ATOM 1490 O O . VAL A 1 191 ? -5.281 -4.375 8.550 1.00 98.31 191 VAL A O 1
ATOM 1493 N N . MET A 1 192 ? -3.767 -5.703 7.556 1.00 96.81 192 MET A N 1
ATOM 1494 C CA . MET A 1 192 ? -4.553 -6.936 7.680 1.00 96.81 192 MET A CA 1
ATOM 1495 C C . MET A 1 192 ? -4.832 -7.298 9.146 1.00 96.81 192 MET A C 1
ATOM 1497 O O . MET A 1 192 ? -5.974 -7.597 9.499 1.00 96.81 192 MET A O 1
ATOM 1501 N N . LEU A 1 193 ? -3.817 -7.243 10.018 1.00 95.44 193 LEU A N 1
ATOM 1502 C CA . LEU A 1 193 ? -3.970 -7.506 11.456 1.00 95.44 193 LEU A CA 1
ATOM 1503 C C . LEU A 1 193 ? -4.957 -6.527 12.100 1.00 95.44 193 LEU A C 1
ATOM 1505 O O . LEU A 1 193 ? -5.852 -6.942 12.837 1.00 95.44 193 LEU A O 1
ATOM 1509 N N . ILE A 1 194 ? -4.828 -5.241 11.777 1.00 97.75 194 ILE A N 1
ATOM 1510 C CA . ILE A 1 194 ? -5.727 -4.181 12.236 1.00 97.75 194 ILE A CA 1
ATOM 1511 C C . ILE A 1 194 ? -7.155 -4.454 11.767 1.00 97.75 194 ILE A C 1
ATOM 1513 O O . ILE A 1 194 ? -8.083 -4.428 12.575 1.00 97.75 194 ILE A O 1
ATOM 1517 N N . ALA A 1 195 ? -7.333 -4.752 10.480 1.00 97.62 195 ALA A N 1
ATOM 1518 C CA . ALA A 1 195 ? -8.629 -5.061 9.900 1.00 97.62 195 ALA A CA 1
ATOM 1519 C C . ALA A 1 195 ? -9.288 -6.251 10.604 1.00 97.62 195 ALA A C 1
ATOM 1521 O O . ALA A 1 195 ? -10.454 -6.160 10.986 1.00 97.62 195 ALA A O 1
ATOM 1522 N N . MET A 1 196 ? -8.534 -7.325 10.865 1.00 95.00 196 MET A N 1
ATOM 1523 C CA . MET A 1 196 ? -9.011 -8.481 11.629 1.00 95.00 196 MET A CA 1
ATOM 1524 C C . MET A 1 196 ? -9.363 -8.124 13.074 1.00 95.00 196 MET A C 1
ATOM 1526 O O . MET A 1 196 ? -10.394 -8.572 13.574 1.00 95.00 196 MET A O 1
ATOM 1530 N N . GLY A 1 197 ? -8.533 -7.324 13.747 1.00 94.62 197 GLY A N 1
ATOM 1531 C CA . GLY A 1 197 ? -8.779 -6.877 15.116 1.00 94.62 197 GLY A CA 1
ATOM 1532 C C . GLY A 1 197 ? -10.078 -6.094 15.224 1.00 94.62 197 GLY A C 1
ATOM 1533 O O . GLY A 1 197 ? -10.968 -6.499 15.966 1.00 94.62 197 GLY A O 1
ATOM 1534 N N . VAL A 1 198 ? -10.227 -5.042 14.417 1.00 95.62 198 VAL A N 1
ATOM 1535 C CA . VAL A 1 198 ? -11.429 -4.198 14.417 1.00 95.62 198 VAL A CA 1
ATOM 1536 C C . VAL A 1 198 ? -12.660 -5.005 13.988 1.00 95.62 198 VAL A C 1
ATOM 1538 O O . VAL A 1 198 ? -13.695 -4.938 14.647 1.00 95.62 198 VAL A O 1
ATOM 1541 N N . TYR A 1 199 ? -12.547 -5.845 12.951 1.00 94.50 199 TYR A N 1
ATOM 1542 C CA . TYR A 1 199 ? -13.641 -6.704 12.478 1.00 94.50 199 TYR A CA 1
ATOM 1543 C C . TYR A 1 199 ? -14.161 -7.671 13.549 1.00 94.50 199 TYR A C 1
ATOM 1545 O O . TYR A 1 199 ? -15.370 -7.903 13.626 1.00 94.50 199 TYR A O 1
ATOM 1553 N N . ARG A 1 200 ? -13.262 -8.262 14.349 1.00 91.75 200 ARG A N 1
ATOM 1554 C CA . ARG A 1 200 ? -13.621 -9.197 15.429 1.00 91.75 200 ARG A CA 1
ATOM 1555 C C . ARG A 1 200 ? -14.303 -8.492 16.595 1.00 91.75 200 ARG A C 1
ATOM 1557 O O . ARG A 1 200 ? -15.142 -9.099 17.247 1.00 91.75 200 ARG A O 1
ATOM 1564 N N . THR A 1 201 ? -13.942 -7.237 16.850 1.00 91.12 201 THR A N 1
ATOM 1565 C CA . THR A 1 201 ? -14.501 -6.445 17.953 1.00 91.12 201 THR A CA 1
ATOM 1566 C C . THR A 1 201 ? -15.811 -5.748 17.616 1.00 91.12 201 THR A C 1
ATOM 1568 O O . THR A 1 201 ? -16.507 -5.300 18.520 1.00 91.12 201 THR A O 1
ATOM 1571 N N . GLU A 1 202 ? -16.136 -5.618 16.332 1.00 88.00 202 GLU A N 1
ATOM 1572 C CA . GLU A 1 202 ? -17.335 -4.917 15.886 1.00 88.00 202 GLU A CA 1
ATOM 1573 C C . GLU A 1 202 ? -18.583 -5.805 16.066 1.00 88.00 202 GLU A C 1
ATOM 1575 O O . GLU A 1 202 ? -18.798 -6.773 15.324 1.00 88.00 202 GLU A O 1
ATOM 1580 N N . GLU A 1 203 ? -19.436 -5.463 17.036 1.00 76.19 203 GLU A N 1
ATOM 1581 C CA . GLU A 1 203 ? -20.740 -6.106 17.219 1.00 76.19 203 GLU A CA 1
ATOM 1582 C C . GLU A 1 203 ? -21.749 -5.646 16.147 1.00 76.19 203 GLU A C 1
ATOM 1584 O O . GLU A 1 203 ? -21.793 -4.468 15.775 1.00 76.19 203 GLU A O 1
ATOM 1589 N N . PRO A 1 204 ? -22.589 -6.545 15.606 1.00 62.09 204 PRO A N 1
ATOM 1590 C CA . PRO A 1 204 ? -23.644 -6.156 14.681 1.00 62.09 204 PRO A CA 1
ATOM 1591 C C . PRO A 1 204 ? -24.807 -5.470 15.426 1.00 62.09 204 PRO A C 1
ATOM 1593 O O . PRO A 1 204 ? -25.718 -6.139 15.896 1.00 62.09 204 PRO A O 1
ATOM 1596 N N . GLY A 1 205 ? -24.806 -4.132 15.482 1.00 54.44 205 GLY A N 1
ATOM 1597 C CA . GLY A 1 205 ? -25.912 -3.332 16.034 1.00 54.44 205 GLY A CA 1
ATOM 1598 C C . GLY A 1 205 ? -25.957 -1.895 15.487 1.00 54.44 205 GLY A C 1
ATOM 1599 O O . GLY A 1 205 ? -24.970 -1.173 15.553 1.00 54.44 205 GLY A O 1
ATOM 1600 N N . ASP A 1 206 ? -27.104 -1.509 14.918 1.00 58.56 206 ASP A N 1
ATOM 1601 C CA . ASP A 1 206 ? -27.474 -0.212 14.303 1.00 58.56 206 ASP A CA 1
ATOM 1602 C C . ASP A 1 206 ? -26.584 0.301 13.135 1.00 58.56 206 ASP A C 1
ATOM 1604 O O . ASP A 1 206 ? -25.599 1.040 13.274 1.00 58.56 206 ASP A O 1
ATOM 1608 N N . ALA A 1 207 ? -26.986 -0.079 11.916 1.00 57.00 207 ALA A N 1
ATOM 1609 C CA . ALA A 1 207 ? -26.322 0.224 10.651 1.00 57.00 207 ALA A CA 1
ATOM 1610 C C . ALA A 1 207 ? -26.734 1.580 10.047 1.00 57.00 207 ALA A C 1
ATOM 1612 O O . ALA A 1 207 ? -26.993 1.676 8.848 1.00 57.00 207 ALA A O 1
ATOM 1613 N N . ARG A 1 208 ? -26.755 2.665 10.826 1.00 59.16 208 ARG A N 1
ATOM 1614 C CA . ARG A 1 208 ? -26.861 4.002 10.222 1.00 59.16 208 ARG A CA 1
ATOM 1615 C C . ARG A 1 208 ? -25.539 4.411 9.577 1.00 59.16 208 ARG A C 1
ATOM 1617 O O . ARG A 1 208 ? -24.476 4.369 10.201 1.00 59.16 208 ARG A O 1
ATOM 1624 N N . ILE A 1 209 ? -25.596 4.760 8.292 1.00 53.47 209 ILE A N 1
ATOM 1625 C CA . ILE A 1 209 ? -24.456 5.262 7.522 1.00 53.47 209 ILE A CA 1
ATOM 1626 C C . ILE A 1 209 ? -24.254 6.745 7.880 1.00 53.47 209 ILE A C 1
ATOM 1628 O O . ILE A 1 209 ? -25.131 7.555 7.574 1.00 53.47 209 ILE A O 1
ATOM 1632 N N . PRO A 1 210 ? -23.129 7.141 8.504 1.00 53.56 210 PRO A N 1
ATOM 1633 C CA . PRO A 1 210 ? -22.870 8.551 8.781 1.00 53.56 210 PRO A CA 1
ATOM 1634 C C . PRO A 1 210 ? -22.712 9.338 7.470 1.00 53.56 210 PRO A C 1
ATOM 1636 O O . PRO A 1 210 ? -22.104 8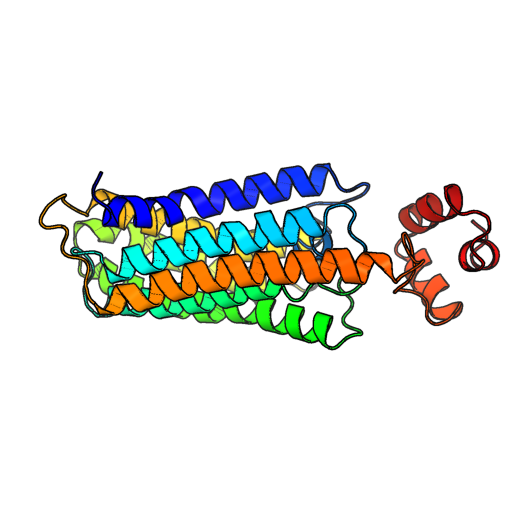.848 6.516 1.00 53.56 210 PRO A O 1
ATOM 1639 N N . LYS A 1 211 ? -23.238 10.573 7.423 1.00 53.97 211 LYS A N 1
ATOM 1640 C CA . LYS A 1 211 ? -23.213 11.440 6.225 1.00 53.97 211 LYS A CA 1
ATOM 1641 C C . LYS A 1 211 ? -21.791 11.672 5.684 1.00 53.97 211 LYS A C 1
ATOM 1643 O O . LYS A 1 211 ? -21.612 11.696 4.470 1.00 53.97 211 LYS A O 1
ATOM 1648 N N . SER A 1 212 ? -20.782 11.736 6.560 1.00 50.53 212 SER A N 1
ATOM 1649 C CA . SER A 1 212 ? -19.356 11.869 6.201 1.00 50.53 212 SER A CA 1
ATOM 1650 C C . SER A 1 212 ? -18.818 10.705 5.369 1.00 50.53 212 SER A C 1
ATOM 1652 O O . SER A 1 212 ? -17.847 10.851 4.636 1.00 50.53 212 SER A O 1
ATOM 1654 N N . ALA A 1 213 ? -19.470 9.547 5.427 1.00 51.41 213 ALA A N 1
ATOM 1655 C CA . ALA A 1 213 ? -19.040 8.393 4.672 1.00 51.41 213 ALA A CA 1
ATOM 1656 C C . ALA A 1 213 ? -19.587 8.360 3.240 1.00 51.41 213 ALA A C 1
ATOM 1658 O O . ALA A 1 213 ? -19.129 7.530 2.467 1.00 51.41 213 ALA A O 1
ATOM 1659 N N . LYS A 1 214 ? -20.511 9.252 2.849 1.00 61.81 214 LYS A N 1
ATOM 1660 C CA . LYS A 1 214 ? -20.854 9.417 1.426 1.00 61.81 214 LYS A CA 1
ATOM 1661 C C . LYS A 1 214 ? -19.640 9.887 0.624 1.00 61.81 214 LYS A C 1
ATOM 1663 O O . LYS A 1 214 ? -19.388 9.308 -0.422 1.00 61.81 214 LYS A O 1
ATOM 1668 N N . PHE A 1 215 ? -18.859 10.825 1.173 1.00 66.38 215 PHE A N 1
ATOM 1669 C CA . PHE A 1 215 ? -17.637 11.346 0.549 1.00 66.38 215 PHE A CA 1
ATOM 1670 C C . PHE A 1 215 ? -16.674 10.223 0.159 1.00 66.38 215 PHE A C 1
ATOM 1672 O O . PHE A 1 215 ? -16.290 10.108 -0.995 1.00 66.38 215 PHE A O 1
ATOM 1679 N N . PHE A 1 216 ? -16.348 9.323 1.088 1.00 54.72 216 PHE A N 1
ATOM 1680 C CA . PHE A 1 216 ? -15.405 8.250 0.783 1.00 54.72 216 PHE A CA 1
ATOM 1681 C C . PHE A 1 216 ? -15.927 7.246 -0.254 1.00 54.72 216 PHE A C 1
ATOM 1683 O O . PHE A 1 216 ? -15.136 6.736 -1.036 1.00 54.72 216 PHE A O 1
ATOM 1690 N N . TYR A 1 217 ? -17.236 6.973 -0.300 1.00 55.62 217 TYR A N 1
ATOM 1691 C CA . TYR A 1 217 ? -17.819 6.093 -1.321 1.00 55.62 217 TYR A CA 1
ATOM 1692 C C . TYR A 1 217 ? -17.830 6.740 -2.703 1.00 55.62 217 TYR A C 1
ATOM 1694 O O . TYR A 1 217 ? -17.466 6.091 -3.680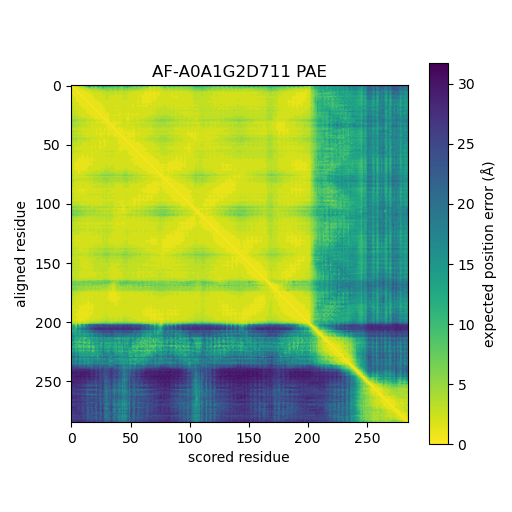 1.00 55.62 217 TYR A O 1
ATOM 1702 N N . THR A 1 218 ? -18.224 8.013 -2.788 1.00 70.56 218 THR A N 1
ATOM 1703 C CA . THR A 1 218 ? -18.185 8.757 -4.051 1.00 70.56 218 THR A CA 1
ATOM 1704 C C . THR A 1 218 ? -16.755 8.889 -4.552 1.00 70.56 218 THR A C 1
ATOM 1706 O O . THR A 1 218 ? -16.515 8.710 -5.739 1.00 70.56 218 THR A O 1
ATOM 1709 N N . THR A 1 219 ? -15.794 9.105 -3.651 1.00 62.16 219 THR A N 1
ATOM 1710 C CA . THR A 1 219 ? -14.378 9.169 -4.013 1.00 62.16 219 THR A CA 1
ATOM 1711 C C . THR A 1 219 ? -13.828 7.800 -4.399 1.00 62.16 219 THR A C 1
ATOM 1713 O O . THR A 1 219 ? -13.109 7.713 -5.382 1.00 62.16 219 THR A O 1
ATOM 1716 N N . ALA A 1 220 ? -14.203 6.714 -3.714 1.00 58.88 220 ALA A N 1
ATOM 1717 C CA . ALA A 1 220 ? -13.829 5.356 -4.118 1.00 58.88 220 ALA A CA 1
ATOM 1718 C C . ALA A 1 220 ? -14.331 5.033 -5.531 1.00 58.88 220 ALA A C 1
ATOM 1720 O O . ALA A 1 220 ? -13.567 4.551 -6.358 1.00 58.88 220 ALA A O 1
ATOM 1721 N N . LEU A 1 221 ? -15.596 5.348 -5.825 1.00 71.19 221 LEU A N 1
ATOM 1722 C CA . LEU A 1 221 ? -16.175 5.158 -7.152 1.00 71.19 221 LEU A CA 1
ATOM 1723 C C . LEU A 1 221 ? -15.477 6.029 -8.204 1.00 71.19 221 LEU A C 1
ATOM 1725 O O . LEU A 1 221 ? -15.132 5.530 -9.269 1.00 71.19 221 LEU A O 1
ATOM 1729 N N . ALA A 1 222 ? -15.215 7.301 -7.897 1.00 72.25 222 ALA A N 1
ATOM 1730 C CA . ALA A 1 222 ? -14.477 8.194 -8.784 1.00 72.25 222 ALA A CA 1
ATOM 1731 C C . ALA A 1 222 ? -13.052 7.689 -9.050 1.00 72.25 222 ALA A C 1
ATOM 1733 O O . ALA A 1 222 ? -12.594 7.751 -10.183 1.00 72.25 222 ALA A O 1
ATOM 1734 N N . LEU A 1 223 ? -12.371 7.141 -8.039 1.00 61.91 223 LEU A N 1
ATOM 1735 C CA . LEU A 1 223 ? -11.042 6.546 -8.179 1.00 61.91 223 LEU A CA 1
ATOM 1736 C C . LEU A 1 223 ? -11.076 5.267 -9.015 1.00 61.91 223 LEU A C 1
ATOM 1738 O O . LEU A 1 223 ? -10.202 5.098 -9.851 1.00 61.91 223 LEU A O 1
ATOM 1742 N N . ILE A 1 224 ? -12.097 4.414 -8.864 1.00 68.06 224 ILE A N 1
ATOM 1743 C CA . ILE A 1 224 ? -12.315 3.266 -9.762 1.00 68.06 224 ILE A CA 1
ATOM 1744 C C . ILE A 1 224 ? -12.453 3.759 -11.204 1.00 68.06 224 ILE A C 1
ATOM 1746 O O . ILE A 1 224 ? -11.766 3.262 -12.092 1.00 68.06 224 ILE A O 1
ATOM 1750 N N . VAL A 1 225 ? -13.302 4.764 -11.436 1.00 72.06 225 VAL A N 1
ATOM 1751 C CA . VAL A 1 225 ? -13.507 5.347 -12.769 1.00 72.06 225 VAL A CA 1
ATOM 1752 C C . VAL A 1 225 ? -12.217 5.968 -13.302 1.00 72.06 225 VAL A C 1
ATOM 1754 O O . VAL A 1 225 ? -11.899 5.755 -14.463 1.00 72.06 225 VAL A O 1
ATOM 1757 N N . LEU A 1 226 ? -11.442 6.672 -12.476 1.00 66.69 226 LEU A N 1
ATOM 1758 C CA . LEU A 1 226 ? -10.146 7.249 -12.846 1.00 66.69 226 LEU A CA 1
ATOM 1759 C C . LEU A 1 226 ? -9.103 6.175 -13.162 1.00 66.69 226 LEU A C 1
ATOM 1761 O O . LEU A 1 226 ? -8.375 6.322 -14.136 1.00 66.69 226 LEU A O 1
ATOM 1765 N N . SER A 1 227 ? -9.043 5.083 -12.398 1.00 55.91 227 SER A N 1
ATOM 1766 C CA . SER A 1 227 ? -8.166 3.945 -12.696 1.00 55.91 227 SER A CA 1
ATOM 1767 C C . SER A 1 227 ? -8.556 3.270 -14.013 1.00 55.91 227 SER A C 1
ATOM 1769 O O . SER A 1 227 ? -7.681 2.936 -14.807 1.00 55.91 227 SER A O 1
ATOM 1771 N N . VAL A 1 228 ? -9.856 3.125 -14.291 1.00 67.81 228 VAL A N 1
ATOM 1772 C CA . VAL A 1 228 ? -10.362 2.590 -15.567 1.00 67.81 228 VAL A CA 1
ATOM 1773 C C . VAL A 1 228 ? -10.140 3.577 -16.722 1.00 67.81 228 VAL A C 1
ATOM 1775 O O . VAL A 1 228 ? -9.778 3.171 -17.820 1.00 67.81 228 VAL A O 1
ATOM 1778 N N . ALA A 1 229 ? -10.297 4.879 -16.502 1.00 66.75 229 ALA A N 1
ATOM 1779 C CA . ALA A 1 229 ? -10.048 5.905 -17.512 1.00 66.75 229 ALA A CA 1
ATOM 1780 C C . ALA A 1 229 ? -8.550 6.041 -17.827 1.00 66.75 229 ALA A C 1
ATOM 1782 O O . ALA A 1 229 ? -8.181 6.144 -18.993 1.00 66.75 229 ALA A O 1
ATOM 1783 N N . GLY A 1 230 ? -7.688 5.972 -16.809 1.00 54.81 230 GLY A N 1
ATOM 1784 C CA . GLY A 1 230 ? -6.236 5.890 -16.960 1.00 54.81 230 GLY A CA 1
ATOM 1785 C C . GLY A 1 230 ? -5.823 4.639 -17.731 1.00 54.81 230 GLY A C 1
ATOM 1786 O O . GLY A 1 230 ? -5.021 4.736 -18.651 1.00 54.81 230 GLY A O 1
ATOM 1787 N N . LEU A 1 231 ? -6.456 3.494 -17.454 1.00 52.03 231 LEU A N 1
ATOM 1788 C CA . LEU A 1 231 ? -6.303 2.273 -18.245 1.00 52.03 231 LEU A CA 1
ATOM 1789 C C . LEU A 1 231 ? -6.664 2.498 -19.721 1.00 52.03 231 LEU A C 1
ATOM 1791 O O . LEU A 1 231 ? -5.884 2.130 -20.596 1.00 52.03 231 LEU A O 1
ATOM 1795 N N . MET A 1 232 ? -7.806 3.125 -20.012 1.00 62.62 232 MET A N 1
ATOM 1796 C CA . MET A 1 232 ? -8.194 3.438 -21.391 1.00 62.62 232 MET A CA 1
ATOM 1797 C C . MET A 1 232 ? -7.174 4.374 -22.046 1.00 62.62 232 MET A C 1
ATOM 1799 O O . MET A 1 232 ? -6.738 4.110 -23.162 1.00 62.62 232 MET A O 1
ATOM 1803 N N . PHE A 1 233 ? -6.715 5.410 -21.342 1.00 56.03 233 PHE A N 1
ATOM 1804 C CA . PHE A 1 233 ? -5.675 6.309 -21.840 1.00 56.03 233 PHE A CA 1
ATOM 1805 C C . PHE A 1 233 ? -4.358 5.576 -22.122 1.00 56.03 233 PHE A C 1
ATOM 1807 O O . PHE A 1 233 ? -3.780 5.783 -23.181 1.00 56.03 233 PHE A O 1
ATOM 1814 N N . SER A 1 234 ? -3.905 4.676 -21.245 1.00 46.12 234 SER A N 1
ATOM 1815 C CA . SER A 1 234 ? -2.701 3.866 -21.467 1.00 46.12 234 SER A CA 1
ATOM 1816 C C . SER A 1 234 ? -2.855 2.891 -22.634 1.00 46.12 234 SER A C 1
ATOM 1818 O O . SER A 1 234 ? -1.900 2.703 -23.380 1.00 46.12 234 SER A O 1
ATOM 1820 N N . LEU A 1 235 ? -4.034 2.293 -22.827 1.00 51.91 235 LEU A N 1
ATOM 1821 C CA . LEU A 1 235 ? -4.321 1.420 -23.972 1.00 51.91 235 LEU A CA 1
ATOM 1822 C C . LEU A 1 235 ? -4.347 2.210 -25.292 1.00 51.91 235 LEU A C 1
ATOM 1824 O O . LEU A 1 235 ? -3.771 1.768 -26.284 1.00 51.91 235 LEU A O 1
ATOM 1828 N N . PHE A 1 236 ? -4.932 3.411 -25.303 1.00 52.78 236 PHE A N 1
ATOM 1829 C CA . PHE A 1 236 ? -4.941 4.283 -26.482 1.00 52.78 236 PHE A CA 1
ATOM 1830 C C . PHE A 1 236 ? -3.579 4.941 -26.750 1.00 52.78 236 PHE A C 1
ATOM 1832 O O . PHE A 1 236 ? -3.184 5.061 -27.907 1.00 52.78 236 PHE A O 1
ATOM 1839 N N . ALA A 1 237 ? -2.817 5.313 -25.720 1.00 44.41 237 ALA A N 1
ATOM 1840 C CA . ALA A 1 237 ? -1.454 5.827 -25.865 1.00 44.41 237 ALA A CA 1
ATOM 1841 C C . ALA A 1 237 ? -0.487 4.735 -26.357 1.00 44.41 237 ALA A C 1
ATOM 1843 O O . ALA A 1 237 ? 0.390 5.016 -27.169 1.00 44.41 237 ALA A O 1
ATOM 1844 N N . SER A 1 238 ? -0.710 3.477 -25.955 1.00 39.53 238 SER A N 1
ATOM 1845 C CA . SER A 1 238 ? 0.009 2.303 -26.471 1.00 39.53 238 SER A CA 1
ATOM 1846 C C . SER A 1 238 ? -0.214 2.070 -27.967 1.00 39.53 238 SER A C 1
ATOM 1848 O O . SER A 1 238 ? 0.641 1.485 -28.615 1.00 39.53 238 SER A O 1
ATOM 1850 N N . SER A 1 239 ? -1.328 2.544 -28.540 1.00 39.81 239 SER A N 1
ATOM 1851 C CA . SER A 1 239 ? -1.610 2.400 -29.979 1.00 39.81 239 SER A CA 1
ATOM 1852 C C . SER A 1 239 ? -0.853 3.392 -30.878 1.00 39.81 239 SER A C 1
ATOM 1854 O O . SER A 1 239 ? -1.007 3.347 -32.096 1.00 39.81 239 SER A O 1
ATOM 1856 N N . ARG A 1 240 ? -0.041 4.300 -30.306 1.00 36.28 240 ARG A N 1
ATOM 1857 C CA . ARG A 1 240 ? 0.720 5.320 -31.059 1.00 36.28 240 ARG A CA 1
ATOM 1858 C C . ARG A 1 240 ? 2.237 5.290 -30.857 1.00 36.28 240 ARG A C 1
ATOM 1860 O O . ARG A 1 240 ? 2.908 6.202 -31.332 1.00 36.28 240 ARG A O 1
ATOM 1867 N N . ALA A 1 241 ? 2.793 4.271 -30.208 1.00 35.47 241 ALA A N 1
ATOM 1868 C CA . ALA A 1 241 ? 4.242 4.101 -30.127 1.00 35.47 241 ALA A CA 1
ATOM 1869 C C . ALA A 1 241 ? 4.645 2.815 -30.875 1.00 35.47 241 ALA A C 1
ATOM 1871 O O . ALA A 1 241 ? 4.308 1.733 -30.405 1.00 35.47 241 ALA A O 1
ATOM 1872 N N . PRO A 1 242 ? 5.350 2.892 -32.020 1.00 36.59 242 PRO A N 1
ATOM 1873 C CA . PRO A 1 242 ? 5.824 1.728 -32.785 1.00 36.59 242 PRO A CA 1
ATOM 1874 C C . PRO A 1 242 ? 7.036 1.052 -32.117 1.00 36.59 242 PRO A C 1
ATOM 1876 O O . PRO A 1 242 ? 8.007 0.678 -32.766 1.00 36.59 242 PRO A O 1
ATOM 1879 N N . TYR A 1 243 ? 7.016 0.957 -30.794 1.00 41.88 243 TYR A N 1
ATOM 1880 C CA . TYR A 1 243 ? 8.211 0.844 -29.984 1.00 41.88 243 TYR A CA 1
ATOM 1881 C C . TYR A 1 243 ? 8.019 -0.157 -28.838 1.00 41.88 243 TYR A C 1
ATOM 1883 O O . TYR A 1 243 ? 8.234 0.156 -27.671 1.00 41.88 243 TYR A O 1
ATOM 1891 N N . ASP A 1 244 ? 7.619 -1.379 -29.172 1.00 40.12 244 ASP A N 1
ATOM 1892 C CA . ASP A 1 244 ? 7.607 -2.497 -28.232 1.00 40.12 244 ASP A CA 1
ATOM 1893 C C . ASP A 1 244 ? 8.973 -3.205 -28.239 1.00 40.12 244 ASP A C 1
ATOM 1895 O O . ASP A 1 244 ? 9.409 -3.756 -29.247 1.00 40.12 244 ASP A O 1
ATOM 1899 N N . GLY A 1 245 ? 9.656 -3.195 -27.088 1.00 43.69 245 GLY A N 1
ATOM 1900 C CA . GLY A 1 245 ? 10.696 -4.173 -26.743 1.00 43.69 245 GLY A CA 1
ATOM 1901 C C . GLY A 1 245 ? 12.071 -3.636 -26.314 1.00 43.69 245 GLY A C 1
ATOM 1902 O O . GLY A 1 245 ? 12.714 -4.305 -25.513 1.00 43.69 245 GLY A O 1
ATOM 1903 N N . VAL A 1 246 ? 12.499 -2.448 -26.762 1.00 46.03 246 VAL A N 1
ATOM 1904 C CA . VAL A 1 246 ? 13.677 -1.683 -26.274 1.00 46.03 246 VAL A CA 1
ATOM 1905 C C . VAL A 1 246 ? 13.506 -0.140 -26.161 1.00 46.03 246 VAL A C 1
ATOM 1907 O O . VAL A 1 246 ? 14.409 0.504 -25.619 1.00 46.03 246 VAL A O 1
ATOM 1910 N N . PRO A 1 247 ? 12.432 0.561 -26.589 1.00 44.34 247 PRO A N 1
ATOM 1911 C CA . PRO A 1 247 ? 12.599 1.970 -26.949 1.00 44.34 247 PRO A CA 1
ATOM 1912 C C . PRO A 1 247 ? 12.108 2.863 -25.812 1.00 44.34 247 PRO A C 1
ATOM 1914 O O . PRO A 1 247 ? 10.997 3.377 -25.772 1.00 44.34 247 PRO A O 1
ATOM 1917 N N . GLY A 1 248 ? 13.013 3.003 -24.859 1.00 47.50 248 GLY A N 1
ATOM 1918 C CA . GLY A 1 248 ? 13.073 4.094 -23.888 1.00 47.50 248 GLY A CA 1
ATOM 1919 C C . GLY A 1 248 ? 14.471 4.253 -23.286 1.00 47.50 248 GLY A C 1
ATOM 1920 O O . GLY A 1 248 ? 14.692 5.149 -22.485 1.00 47.50 248 GLY A O 1
ATOM 1921 N N . ILE A 1 249 ? 15.407 3.372 -23.656 1.00 47.12 249 ILE A N 1
ATOM 1922 C CA . ILE A 1 249 ? 16.684 3.176 -22.962 1.00 47.12 249 ILE A CA 1
ATOM 1923 C C . ILE A 1 249 ? 17.857 3.796 -23.733 1.00 47.12 249 ILE A C 1
ATOM 1925 O O . ILE A 1 249 ? 18.912 4.033 -23.160 1.00 47.12 249 ILE A O 1
ATOM 1929 N N . CYS A 1 250 ? 17.699 4.043 -25.035 1.00 52.97 250 CYS A N 1
ATOM 1930 C CA . CYS A 1 250 ? 18.814 4.429 -25.891 1.00 52.97 250 CYS A CA 1
ATOM 1931 C C . CYS A 1 250 ? 18.418 5.643 -26.730 1.00 52.97 250 CYS A C 1
ATOM 1933 O O . CYS A 1 250 ? 17.871 5.497 -27.822 1.00 52.97 250 CYS A O 1
ATOM 1935 N N . ALA A 1 251 ? 18.669 6.842 -26.197 1.00 45.47 251 ALA A N 1
ATOM 1936 C CA . ALA A 1 251 ? 18.661 8.060 -27.004 1.00 45.47 251 ALA A CA 1
ATOM 1937 C C . ALA A 1 251 ? 19.889 8.101 -27.939 1.00 45.47 251 ALA A C 1
ATOM 1939 O O . ALA A 1 251 ? 19.803 8.653 -29.035 1.00 45.47 251 ALA A O 1
ATOM 1940 N N . ASP A 1 252 ? 20.998 7.452 -27.541 1.00 56.38 252 ASP A N 1
ATOM 1941 C CA . ASP A 1 252 ? 22.185 7.214 -28.368 1.00 56.38 252 ASP A CA 1
ATOM 1942 C C . ASP A 1 252 ? 22.813 5.812 -28.168 1.00 56.38 252 ASP A C 1
ATOM 1944 O O . ASP A 1 252 ? 22.444 5.031 -27.284 1.00 56.38 252 ASP A O 1
ATOM 1948 N N . THR A 1 253 ? 23.779 5.470 -29.027 1.00 57.53 253 THR A N 1
ATOM 1949 C CA . THR A 1 253 ? 24.467 4.166 -29.072 1.00 57.53 253 THR A CA 1
ATOM 1950 C C . THR A 1 253 ? 25.397 3.879 -27.885 1.00 57.53 253 THR A C 1
ATOM 1952 O O . THR A 1 253 ? 25.701 2.719 -27.596 1.00 57.53 253 THR A O 1
ATOM 1955 N N . THR A 1 254 ? 25.882 4.917 -27.212 1.00 58.41 254 THR A N 1
ATOM 1956 C CA . THR A 1 254 ? 26.851 4.857 -26.108 1.00 58.41 254 THR A CA 1
ATOM 1957 C C . THR A 1 254 ? 26.157 4.482 -24.802 1.00 58.41 254 THR A C 1
ATOM 1959 O O . THR A 1 254 ? 26.609 3.583 -24.083 1.00 58.41 254 THR A O 1
ATOM 1962 N N . GLU A 1 255 ? 25.011 5.108 -24.535 1.00 63.09 255 GLU A N 1
ATOM 1963 C CA . GLU A 1 255 ? 24.138 4.793 -23.401 1.00 63.09 255 GLU A CA 1
ATOM 1964 C C . GLU A 1 255 ? 23.649 3.339 -23.488 1.00 63.09 255 GLU A C 1
ATOM 1966 O O . GLU A 1 255 ? 23.731 2.565 -22.529 1.00 63.09 255 GLU A O 1
ATOM 1971 N N . CYS A 1 256 ? 23.309 2.912 -24.705 1.00 64.31 256 CYS A N 1
ATOM 1972 C CA . CYS A 1 256 ? 22.865 1.555 -24.981 1.00 64.31 256 CYS A CA 1
ATOM 1973 C C . CYS A 1 256 ? 23.915 0.483 -24.672 1.00 64.31 256 CYS A C 1
ATOM 1975 O O . CYS A 1 256 ? 23.604 -0.569 -24.108 1.00 64.31 256 CYS A O 1
ATOM 1977 N N . ARG A 1 257 ? 25.184 0.751 -25.000 1.00 65.12 257 ARG A N 1
ATOM 1978 C CA . ARG A 1 257 ? 26.288 -0.179 -24.732 1.00 65.12 257 ARG A CA 1
ATOM 1979 C C . ARG A 1 257 ? 26.482 -0.394 -23.234 1.00 65.12 257 ARG A C 1
ATOM 1981 O O . ARG A 1 257 ? 26.655 -1.530 -22.804 1.00 65.12 257 ARG A O 1
ATOM 1988 N N . THR A 1 258 ? 26.387 0.672 -22.446 1.00 65.50 258 THR A N 1
ATOM 1989 C CA . THR A 1 258 ? 26.539 0.620 -20.985 1.00 65.50 258 THR A CA 1
ATOM 1990 C C . THR A 1 258 ? 25.390 -0.156 -20.337 1.00 65.50 258 THR A C 1
ATOM 1992 O O . THR A 1 258 ? 25.601 -1.011 -19.474 1.00 65.50 258 THR A O 1
ATOM 1995 N N . ILE A 1 259 ? 24.158 0.071 -20.798 1.00 64.75 259 ILE A N 1
ATOM 1996 C CA . ILE A 1 259 ? 22.975 -0.592 -20.240 1.00 64.75 259 ILE A CA 1
ATOM 1997 C C . ILE A 1 259 ? 22.930 -2.075 -20.630 1.00 64.75 259 ILE A C 1
ATOM 1999 O O . ILE A 1 259 ? 22.649 -2.926 -19.779 1.00 64.75 259 ILE A O 1
ATOM 2003 N N . CYS A 1 260 ? 23.295 -2.412 -21.870 1.00 70.31 260 CYS A N 1
ATOM 2004 C CA . CYS A 1 260 ? 23.387 -3.801 -22.317 1.00 70.31 260 CYS A CA 1
ATOM 2005 C C . CYS A 1 260 ? 24.590 -4.561 -21.750 1.00 70.31 260 CYS A C 1
ATOM 2007 O O . CYS A 1 260 ? 24.514 -5.783 -21.625 1.00 70.31 260 CYS A O 1
ATOM 2009 N N . GLN A 1 261 ? 25.664 -3.882 -21.341 1.00 71.62 261 GLN A N 1
ATOM 2010 C CA . GLN A 1 261 ? 26.742 -4.517 -20.575 1.00 71.62 261 GLN A CA 1
ATOM 2011 C C . GLN A 1 261 ? 26.235 -5.040 -19.226 1.00 71.62 261 GLN A C 1
ATOM 2013 O O . GLN A 1 261 ? 26.531 -6.177 -18.863 1.00 71.62 261 GLN A O 1
ATOM 2018 N N . ASN A 1 262 ? 25.399 -4.261 -18.535 1.00 62.28 262 ASN A N 1
ATOM 2019 C CA . ASN A 1 262 ? 24.834 -4.648 -17.240 1.00 62.28 262 ASN A CA 1
ATOM 2020 C C . ASN A 1 262 ? 23.628 -5.604 -17.354 1.00 62.28 262 ASN A C 1
ATOM 2022 O O . ASN A 1 262 ? 23.270 -6.255 -16.377 1.00 62.28 262 ASN A O 1
ATOM 2026 N N . ASN A 1 263 ? 23.018 -5.730 -18.542 1.00 61.00 263 ASN A N 1
ATOM 2027 C CA . ASN A 1 263 ? 21.792 -6.508 -18.776 1.00 61.00 263 ASN A CA 1
ATOM 2028 C C . ASN A 1 263 ? 21.893 -7.453 -19.991 1.00 61.00 263 ASN A C 1
ATOM 2030 O O . ASN A 1 263 ? 20.926 -7.644 -20.735 1.00 61.00 263 ASN A O 1
ATOM 2034 N N . ARG A 1 264 ? 23.067 -8.067 -20.196 1.00 71.44 264 ARG A N 1
ATOM 2035 C CA . ARG A 1 264 ? 23.434 -8.803 -21.423 1.00 71.44 264 ARG A CA 1
ATOM 2036 C C . ARG A 1 264 ? 22.398 -9.829 -21.895 1.00 71.44 264 ARG A C 1
ATOM 2038 O O . ARG A 1 264 ? 22.052 -9.837 -23.072 1.00 71.44 264 ARG A O 1
ATOM 2045 N N . GLY A 1 265 ? 21.864 -10.652 -20.989 1.00 68.81 265 GLY A N 1
ATOM 2046 C CA . GLY A 1 265 ? 20.885 -11.689 -21.348 1.00 68.81 265 GLY A CA 1
ATOM 2047 C C . GLY A 1 265 ? 19.573 -11.124 -21.903 1.00 68.81 265 GLY A C 1
ATOM 2048 O O . GLY A 1 265 ? 18.957 -11.722 -22.784 1.00 68.81 265 GLY A O 1
ATOM 2049 N N . ARG A 1 266 ? 19.164 -9.934 -21.447 1.00 62.06 266 ARG A N 1
ATOM 2050 C CA . ARG A 1 266 ? 17.948 -9.268 -21.927 1.00 62.06 266 ARG A CA 1
ATOM 2051 C C . ARG A 1 266 ? 18.158 -8.652 -23.304 1.00 62.06 266 ARG A C 1
ATOM 2053 O O . ARG A 1 266 ? 17.330 -8.894 -24.181 1.00 62.06 266 ARG A O 1
ATOM 2060 N N . CYS A 1 267 ? 19.281 -7.964 -23.523 1.00 72.31 267 CYS A N 1
ATOM 2061 C CA . CYS A 1 267 ? 19.612 -7.419 -24.843 1.00 72.31 267 CYS A CA 1
ATOM 2062 C C . CYS A 1 267 ? 19.776 -8.526 -25.891 1.00 72.31 267 CYS A C 1
ATOM 2064 O O . CYS A 1 267 ? 19.234 -8.404 -26.984 1.00 72.31 267 CYS A O 1
ATOM 2066 N N . GLN A 1 268 ? 20.392 -9.657 -25.528 1.00 75.25 268 GLN A N 1
ATOM 2067 C CA . GLN A 1 268 ? 20.441 -10.840 -26.394 1.00 75.25 268 GLN A CA 1
ATOM 2068 C C . GLN A 1 268 ? 19.046 -11.374 -26.727 1.00 75.25 268 GLN A C 1
ATOM 2070 O O . GLN A 1 268 ? 18.748 -11.617 -27.890 1.00 75.25 268 GLN A O 1
ATOM 2075 N N . SER A 1 269 ? 18.159 -11.508 -25.735 1.00 68.94 269 SER A N 1
ATOM 2076 C CA . SER A 1 269 ? 16.792 -11.992 -25.981 1.00 68.94 269 SER A CA 1
ATOM 2077 C C . SER A 1 269 ? 15.964 -11.056 -26.869 1.00 68.94 269 SER A C 1
ATOM 2079 O O . SER A 1 269 ? 15.083 -11.516 -27.592 1.00 68.94 269 SER A O 1
ATOM 2081 N N . TYR A 1 270 ? 16.226 -9.746 -26.807 1.00 70.62 270 TYR A N 1
ATOM 2082 C CA . TYR A 1 270 ? 15.584 -8.762 -27.671 1.00 70.62 270 TYR A CA 1
ATOM 2083 C C . TYR A 1 270 ? 16.142 -8.820 -29.092 1.00 70.62 270 TYR A C 1
ATOM 2085 O O . TYR A 1 270 ? 15.354 -8.898 -30.033 1.00 70.62 270 TYR A O 1
ATOM 2093 N N . CYS A 1 271 ? 17.469 -8.832 -29.241 1.00 77.06 271 CYS A N 1
ATOM 2094 C CA . CYS A 1 271 ? 18.122 -8.879 -30.546 1.00 77.06 271 CYS A CA 1
ATOM 2095 C C . CYS A 1 271 ? 17.852 -10.189 -31.285 1.00 77.06 271 CYS A C 1
ATOM 2097 O O . CYS A 1 271 ? 17.596 -10.153 -32.479 1.00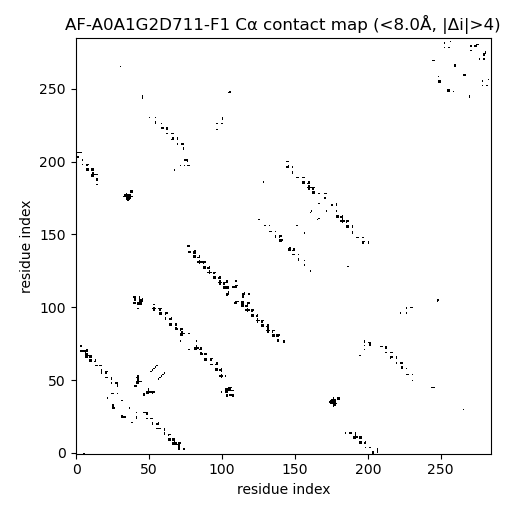 77.06 271 CYS A O 1
ATOM 2099 N N . ALA A 1 272 ? 17.717 -11.306 -30.566 1.00 76.88 272 ALA A N 1
ATOM 2100 C CA . ALA A 1 272 ? 17.268 -12.577 -31.136 1.00 76.88 272 ALA A CA 1
ATOM 2101 C C . ALA A 1 272 ? 15.834 -12.542 -31.707 1.00 76.88 272 ALA A C 1
ATOM 2103 O O . ALA A 1 272 ? 15.447 -13.436 -32.451 1.00 76.88 272 ALA A O 1
ATOM 2104 N N . ARG A 1 273 ? 15.012 -11.553 -31.330 1.00 69.81 273 ARG A N 1
ATOM 2105 C CA . ARG A 1 273 ? 13.649 -11.364 -31.861 1.00 69.81 273 ARG A CA 1
ATOM 2106 C C . ARG A 1 273 ? 13.545 -10.205 -32.853 1.00 69.81 273 ARG A C 1
ATOM 2108 O O . ARG A 1 273 ? 12.520 -10.086 -33.512 1.00 69.81 273 ARG A O 1
ATOM 2115 N N . ASN A 1 274 ? 14.561 -9.344 -32.918 1.00 65.25 274 ASN A N 1
ATOM 2116 C CA . ASN A 1 274 ? 14.544 -8.076 -33.648 1.00 65.25 274 ASN A CA 1
ATOM 2117 C C . ASN A 1 274 ? 15.926 -7.803 -34.262 1.00 65.25 274 ASN A C 1
ATOM 2119 O O . ASN A 1 274 ? 16.542 -6.775 -33.978 1.00 65.25 274 ASN A O 1
ATOM 2123 N N . GLU A 1 275 ? 16.423 -8.738 -35.072 1.00 74.94 275 GLU A N 1
ATOM 2124 C CA . GLU A 1 275 ? 17.774 -8.681 -35.657 1.00 74.94 275 GLU A CA 1
ATOM 2125 C C . GLU A 1 275 ? 18.006 -7.409 -36.492 1.00 74.94 275 GLU A C 1
ATOM 2127 O O . GLU A 1 275 ? 19.108 -6.866 -36.518 1.00 74.94 275 GLU A O 1
ATOM 2132 N N . GLU A 1 276 ? 16.949 -6.879 -37.113 1.00 73.75 276 GLU A N 1
ATOM 2133 C CA . GLU A 1 276 ? 17.001 -5.669 -37.943 1.00 73.75 276 GLU A CA 1
ATOM 2134 C C . GLU A 1 276 ? 17.025 -4.360 -37.137 1.00 73.75 276 GLU A C 1
ATOM 2136 O O . GLU A 1 276 ? 17.176 -3.276 -37.706 1.00 73.75 276 GLU A O 1
ATOM 2141 N N . ALA A 1 277 ? 16.872 -4.414 -35.809 1.00 67.06 277 ALA A N 1
ATOM 2142 C CA . ALA A 1 277 ? 16.902 -3.208 -34.997 1.00 67.06 277 ALA A CA 1
ATOM 2143 C C . ALA A 1 277 ? 18.318 -2.590 -35.035 1.00 67.06 277 ALA A C 1
ATOM 2145 O O . ALA A 1 277 ? 19.276 -3.268 -34.654 1.00 67.06 277 ALA A O 1
ATOM 2146 N N . PRO A 1 278 ? 18.481 -1.293 -35.380 1.00 64.62 278 PRO A N 1
ATOM 2147 C CA . PRO A 1 278 ? 19.800 -0.656 -35.522 1.00 64.62 278 PRO A CA 1
ATOM 2148 C C . PRO A 1 278 ? 20.694 -0.809 -34.284 1.00 64.62 278 PRO A C 1
ATOM 2150 O O . PRO A 1 278 ? 21.916 -0.899 -34.369 1.00 64.62 278 PRO A O 1
ATOM 2153 N N . VAL A 1 279 ? 20.064 -0.878 -33.113 1.00 68.88 279 VAL A N 1
ATOM 2154 C CA . VAL A 1 279 ? 20.721 -1.092 -31.826 1.00 68.88 279 VAL A CA 1
ATOM 2155 C C . VAL A 1 279 ? 21.410 -2.458 -31.722 1.00 68.88 279 VAL A C 1
ATOM 2157 O O . VAL A 1 279 ? 22.497 -2.552 -31.160 1.00 68.88 279 VAL A O 1
ATOM 2160 N N . CYS A 1 280 ? 20.826 -3.507 -32.296 1.00 74.69 280 CYS A N 1
ATOM 2161 C CA . CYS A 1 280 ? 21.364 -4.864 -32.262 1.00 74.69 280 CYS A CA 1
ATOM 2162 C C . CYS A 1 280 ? 22.584 -4.997 -33.169 1.00 74.69 280 CYS A C 1
ATOM 2164 O O . CYS A 1 280 ? 23.603 -5.551 -32.756 1.00 74.69 280 CYS A O 1
ATOM 2166 N N . THR A 1 281 ? 22.538 -4.342 -34.332 1.00 73.12 281 THR A N 1
ATOM 2167 C CA . THR A 1 281 ? 23.680 -4.227 -35.243 1.00 73.12 281 THR A CA 1
ATOM 2168 C C . THR A 1 281 ? 24.864 -3.509 -34.586 1.00 73.12 281 THR A C 1
ATOM 2170 O O . THR A 1 281 ? 26.010 -3.921 -34.747 1.00 73.12 281 THR A O 1
ATOM 2173 N N . VAL A 1 282 ? 24.607 -2.453 -33.803 1.00 70.00 282 VAL A N 1
ATOM 2174 C CA . VAL A 1 282 ? 25.659 -1.672 -33.121 1.00 70.00 282 VAL A CA 1
ATOM 2175 C C . VAL A 1 282 ? 26.246 -2.399 -31.904 1.00 70.00 282 VAL A C 1
ATOM 2177 O O . VAL A 1 282 ? 27.419 -2.204 -31.569 1.00 70.00 282 VAL A O 1
ATOM 2180 N N . LEU A 1 283 ? 25.444 -3.215 -31.219 1.00 70.69 283 LEU A N 1
ATOM 2181 C CA . LEU A 1 283 ? 25.867 -3.954 -30.027 1.00 70.69 283 LEU A CA 1
ATOM 2182 C C . LEU A 1 283 ? 26.566 -5.285 -30.346 1.00 70.69 283 LEU A C 1
ATOM 2184 O O . LEU A 1 283 ? 27.242 -5.820 -29.467 1.00 70.69 283 LEU A O 1
ATOM 2188 N N . GLY A 1 284 ? 26.454 -5.783 -31.582 1.00 68.75 284 GLY A N 1
ATOM 2189 C CA . GLY A 1 284 ? 27.102 -7.020 -32.028 1.00 68.75 284 GLY A CA 1
ATOM 2190 C C . GLY A 1 284 ? 26.499 -8.276 -31.396 1.00 68.75 284 GLY A C 1
ATOM 2191 O O . GLY A 1 284 ? 27.246 -9.183 -31.020 1.00 68.75 284 GLY A O 1
ATOM 2192 N N . PHE A 1 285 ? 25.175 -8.283 -31.217 1.00 66.56 285 PHE A N 1
ATOM 2193 C CA . PHE A 1 285 ? 24.409 -9.440 -30.750 1.00 66.56 285 PHE A CA 1
ATOM 2194 C C . PHE A 1 285 ? 23.784 -10.213 -31.901 1.00 66.56 285 PHE A C 1
ATOM 2196 O O . PHE A 1 285 ? 23.466 -9.571 -32.924 1.00 66.56 285 PHE A O 1
#

Radius of gyration: 21.15 Å; Cα contacts (8 Å, |Δi|>4): 394; chains: 1; bounding box: 55×29×64 Å

pLDDT: mean 83.33, std 16.42, range [35.47, 98.5]